Protein AF-A0A8J7N9R4-F1 (afdb_monomer)

Solvent-accessible surface area (backbone atoms only — not comparable to full-atom values): 15841 Å² total; per-residue (Å²): 140,77,90,82,73,84,78,81,78,75,82,73,75,78,77,57,82,88,67,65,47,76,63,54,52,49,50,52,50,49,51,51,50,51,49,52,50,52,50,48,61,71,42,50,83,49,46,64,46,52,51,48,11,50,49,50,32,59,47,44,40,68,56,42,53,53,44,11,60,74,57,78,63,41,48,65,60,28,24,52,52,51,34,50,50,52,48,47,62,50,46,50,41,49,53,50,52,51,52,52,49,51,54,50,49,53,52,48,51,54,36,53,74,69,74,67,51,69,58,75,78,77,60,76,78,51,57,71,39,93,89,54,9,68,67,48,49,55,55,49,62,46,25,48,78,26,60,68,57,35,50,71,74,43,40,74,72,49,44,67,63,43,52,58,52,47,50,51,52,50,51,46,53,51,41,50,51,48,50,51,53,15,44,53,50,16,30,65,42,53,68,55,37,68,59,54,52,51,53,51,28,53,53,30,28,74,75,56,39,92,55,14,45,55,51,53,52,48,53,48,50,50,49,34,49,53,46,52,50,50,51,50,53,18,49,51,51,13,51,53,52,22,51,51,28,52,76,69,66,44,82,63,23,70,54,52,16,50,34,45,25,39,39,38,66,58,47,46,57,57,55,69,52,46,51,60,50,52,50,49,41,53,76,74,45,63,72,78,71,64,75,111

Mean predicted aligned error: 13.62 Å

Secondary structure (DSSP, 8-state):
----PPP---------GGG--HHHHHHHHHHHHHHHHHHHHHHHHHHHHHHHHHHHHHHHHHHHHHHHHHTTT-HHHHHHHHHHHHHHHHHHHHHHHHHHHHHHHHHHHHHHHTT---PPPPPHHHHT-TTTHHHHHHHHHHHTT-HHHHHHHHHHHHHHHHHHHHHHHHHHHHHHHHHHHHHHHHHHHTTTHHHHHHHHHHHHHHHHGGGHHHHHHHHHHHHHHHHHHHHHHHHHHHHHHHHHHHHTT-TTHHHHHHHHHHHHHTTHHHHHHHHHHHHHHHHHS-TTTS--

pLDDT: mean 77.46, std 16.32, range [38.62, 96.38]

Sequence (292 aa):
MRDLGPQDGSGIGSGDPSRAGPIDVAIRLGVLAGFLLLVGVLLRPFLGLMIWAAILTVALSPVHDWMTRRMGGRAGLAAALLTGLALVVVFGPLAYVVANLVASLERLAATIGSGGVVLPPLPAAIGHLPVVGAPLTGIWSTGTSGLGDLLRTHGKDLLHPGEAVLKIVAALAGSVATFAVAVLAAGFLFVPGPRIVAVAQETATRIAGPRGTRFVALAGATVRGVARGIIGIAFLQAVLMGAVMVVAGIPHAGLLAVAVLVLSLAQVAALVVAVPVVVWVWVTHSTLFAAV

Radius of gyration: 30.8 Å; Cα contacts (8 Å, |Δi|>4): 175; chains: 1; bounding box: 66×54×114 Å

Foldseek 3Di:
DDDDDDDDPPPPPPPPPVCCDPVNVVVVVVVVVVVVVVVCVVCVVVPVLVVLLVLCLLQCLVVLVVQCVVVVNPSLVSLVVVLVVLCCLQVVLVVVVVVVVVVVVVVVVVCLVVVHDQDDQDPPVQLPDPPRNVVVNVLNVQCRVGVVVSCVVCVVVVVVVVVVVVVLVVVLVVLSVSSSSSSVSNSVCNVCVVVVLVVQQVVLCVVVNPCRNVVSVVVSVVSNVVLVVLLVVLLVQLVVQLVVCVVVVPPPSVSVSSNSSSSSNSVSVVCVVVVVVLVVCVVPDDPVVSVD

Structure (mmCIF, N/CA/C/O backbone):
data_AF-A0A8J7N9R4-F1
#
_entry.id   AF-A0A8J7N9R4-F1
#
loop_
_atom_site.group_PDB
_atom_site.id
_atom_site.type_symbol
_atom_site.label_atom_id
_atom_site.label_alt_id
_atom_site.label_comp_id
_atom_site.label_asym_id
_atom_site.label_entity_id
_atom_site.label_seq_id
_atom_site.pdbx_PDB_ins_code
_atom_site.Cartn_x
_atom_site.Cartn_y
_atom_site.Cartn_z
_atom_site.occupancy
_atom_site.B_iso_or_equiv
_atom_site.auth_seq_id
_atom_site.auth_comp_id
_atom_site.auth_asym_id
_atom_site.auth_atom_id
_atom_site.pdbx_PDB_model_num
ATOM 1 N N . MET A 1 1 ? -11.004 -22.336 85.927 1.00 51.41 1 MET A N 1
ATOM 2 C CA . MET A 1 1 ? -11.221 -22.677 84.499 1.00 51.41 1 MET A CA 1
ATOM 3 C C . MET A 1 1 ? -12.698 -22.445 84.212 1.00 51.41 1 MET A C 1
ATOM 5 O O . MET A 1 1 ? -13.489 -23.134 84.826 1.00 51.41 1 MET A O 1
ATOM 9 N N . ARG A 1 2 ? -13.169 -21.507 83.394 1.00 49.25 2 ARG A N 1
ATOM 10 C CA . ARG A 1 2 ? -12.571 -20.558 82.445 1.00 49.25 2 ARG A CA 1
ATOM 11 C C . ARG A 1 2 ? -13.482 -19.318 82.423 1.00 49.25 2 ARG A C 1
ATOM 13 O O . ARG A 1 2 ? -14.697 -19.485 82.403 1.00 49.25 2 ARG A O 1
ATOM 20 N N . ASP A 1 3 ? -12.881 -18.134 82.410 1.00 51.59 3 ASP A N 1
ATOM 21 C CA . ASP A 1 3 ? -13.531 -16.872 82.048 1.00 51.59 3 ASP A CA 1
ATOM 22 C C . ASP A 1 3 ? -14.013 -16.918 80.593 1.00 51.59 3 ASP A C 1
ATOM 24 O O . ASP A 1 3 ? -13.274 -17.345 79.704 1.00 51.59 3 ASP A O 1
ATOM 28 N N . LEU A 1 4 ? -15.234 -16.443 80.348 1.00 55.91 4 LEU A N 1
ATOM 29 C CA . LEU A 1 4 ? -15.741 -16.108 79.018 1.00 55.91 4 LEU A CA 1
ATOM 30 C C . LEU A 1 4 ? -16.002 -14.601 78.998 1.00 55.91 4 LEU A C 1
ATOM 32 O O . LEU A 1 4 ? -17.085 -14.139 79.349 1.00 55.91 4 LEU A O 1
ATOM 36 N N . GLY A 1 5 ? -14.970 -13.841 78.630 1.00 53.69 5 GLY A N 1
ATOM 37 C CA . GLY A 1 5 ? -15.100 -12.425 78.304 1.00 53.69 5 GLY A CA 1
ATOM 38 C C . GLY A 1 5 ? -15.915 -12.221 77.016 1.00 53.69 5 GLY A C 1
ATOM 39 O O . GLY A 1 5 ? -15.956 -13.118 76.167 1.00 53.69 5 GLY A O 1
ATOM 40 N N . PRO A 1 6 ? -16.581 -11.065 76.856 1.00 54.59 6 PRO A N 1
ATOM 41 C CA . PRO A 1 6 ? -17.313 -10.739 75.640 1.00 54.59 6 PRO A CA 1
ATOM 42 C C . PRO A 1 6 ? -16.340 -10.646 74.462 1.00 54.59 6 PRO A C 1
ATOM 44 O O . PRO A 1 6 ? -15.306 -9.990 74.544 1.00 54.59 6 PRO A O 1
ATOM 47 N N . GLN A 1 7 ? -16.668 -11.350 73.379 1.00 57.53 7 GLN A N 1
ATOM 48 C CA . GLN A 1 7 ? -15.875 -11.338 72.160 1.00 57.53 7 GLN A CA 1
ATOM 49 C C . GLN A 1 7 ? -15.867 -9.933 71.566 1.00 57.53 7 GLN A C 1
ATOM 51 O O . GLN A 1 7 ? -16.923 -9.388 71.237 1.00 57.53 7 GLN A O 1
ATOM 56 N N . ASP A 1 8 ? -14.665 -9.381 71.420 1.00 48.03 8 ASP A N 1
ATOM 57 C CA . ASP A 1 8 ? -14.399 -8.217 70.592 1.00 48.03 8 ASP A CA 1
ATOM 58 C C . ASP A 1 8 ? -14.962 -8.477 69.194 1.00 48.03 8 ASP A C 1
ATOM 60 O O . ASP A 1 8 ? -14.461 -9.302 68.425 1.00 48.03 8 ASP A O 1
ATOM 64 N N . GLY A 1 9 ? -16.047 -7.770 68.884 1.00 49.97 9 GLY A N 1
ATOM 65 C CA . GLY A 1 9 ? -16.584 -7.653 67.544 1.00 49.97 9 GLY A CA 1
ATOM 66 C C . GLY A 1 9 ? -15.521 -7.010 66.671 1.00 49.97 9 GLY A C 1
ATOM 67 O O . GLY A 1 9 ? -15.358 -5.792 66.661 1.00 49.97 9 GLY A O 1
ATOM 68 N N . SER A 1 10 ? -14.791 -7.860 65.960 1.00 47.12 10 SER A N 1
ATOM 69 C CA . SER A 1 10 ? -13.873 -7.519 64.892 1.00 47.12 10 SER A CA 1
ATOM 70 C C . SER A 1 10 ? -14.487 -6.437 64.004 1.00 47.12 10 SER A C 1
ATOM 72 O O . SER A 1 10 ? -15.363 -6.714 63.180 1.00 47.12 10 SER A O 1
ATOM 74 N N . GLY A 1 11 ? -14.003 -5.206 64.165 1.00 46.22 11 GLY A N 1
ATOM 75 C CA . GLY A 1 11 ? -14.145 -4.133 63.194 1.00 46.22 11 GLY A CA 1
ATOM 76 C C . GLY A 1 11 ? -13.360 -4.495 61.941 1.00 46.22 11 GLY A C 1
ATOM 77 O O . GLY A 1 11 ? -12.321 -3.908 61.651 1.00 46.22 11 GLY A O 1
ATOM 78 N N . ILE A 1 12 ? -13.835 -5.500 61.207 1.00 52.75 12 ILE A N 1
ATOM 79 C CA . ILE A 1 12 ? -13.430 -5.718 59.829 1.00 52.75 12 ILE A CA 1
ATOM 80 C C . ILE A 1 12 ? -14.099 -4.581 59.079 1.00 52.75 12 ILE A C 1
ATOM 82 O O . ILE A 1 12 ? -15.289 -4.639 58.776 1.00 52.75 12 ILE A O 1
ATOM 86 N N . GLY A 1 13 ? -13.338 -3.504 58.885 1.00 48.41 13 GLY A N 1
ATOM 87 C CA . GLY A 1 13 ? -13.723 -2.401 58.030 1.00 48.41 13 GLY A CA 1
ATOM 88 C C . GLY A 1 13 ? -14.165 -2.971 56.694 1.00 48.41 13 GLY A C 1
ATOM 89 O O . GLY A 1 13 ? -13.344 -3.383 55.874 1.00 48.41 13 GLY A O 1
ATOM 90 N N . SER A 1 14 ? -15.477 -3.003 56.490 1.00 49.56 14 SER A N 1
ATOM 91 C CA . SER A 1 14 ? -16.076 -3.026 55.175 1.00 49.56 14 SER A CA 1
ATOM 92 C C . SER A 1 14 ? -15.595 -1.753 54.490 1.00 49.56 14 SER A C 1
ATOM 94 O O . SER A 1 14 ? -16.153 -0.671 54.667 1.00 49.56 14 SER A O 1
ATOM 96 N N . GLY A 1 15 ? -14.474 -1.870 53.777 1.00 53.66 15 GLY A N 1
ATOM 97 C CA . GLY A 1 15 ? -14.004 -0.862 52.844 1.00 53.66 15 GLY A CA 1
ATOM 98 C C . GLY A 1 15 ? -15.068 -0.707 51.775 1.00 53.66 15 GLY A C 1
ATOM 99 O O . GLY A 1 15 ? -15.052 -1.409 50.770 1.00 53.66 15 GLY A O 1
ATOM 100 N N . ASP A 1 16 ? -16.038 0.155 52.054 1.00 53.97 16 ASP A N 1
ATOM 101 C CA . ASP A 1 16 ? -17.088 0.551 51.141 1.00 53.97 16 ASP A CA 1
ATOM 102 C C . ASP A 1 16 ? -16.424 1.084 49.856 1.00 53.97 16 ASP A C 1
ATOM 104 O O . ASP A 1 16 ? -15.758 2.127 49.903 1.00 53.97 16 ASP A O 1
ATOM 108 N N . PRO A 1 17 ? -16.557 0.400 48.702 1.00 57.22 17 PRO A N 1
ATOM 109 C CA . PRO A 1 17 ? -15.948 0.840 47.446 1.00 57.22 17 PRO A CA 1
ATOM 110 C C . PRO A 1 17 ? -16.481 2.208 46.981 1.00 57.22 17 PRO A C 1
ATOM 112 O O . PRO A 1 17 ? -15.899 2.813 46.079 1.00 57.22 17 PRO A O 1
ATOM 115 N N . SER A 1 18 ? -17.545 2.714 47.618 1.00 59.62 18 SER A N 1
ATOM 116 C CA . SER A 1 18 ? -18.160 4.025 47.385 1.00 59.62 18 SER A CA 1
ATOM 117 C C . SER A 1 18 ? -17.348 5.215 47.907 1.00 59.62 18 SER A C 1
ATOM 119 O O . SER A 1 18 ? -17.674 6.353 47.574 1.00 59.62 18 SER A O 1
ATOM 121 N N . ARG A 1 19 ? -16.308 4.996 48.726 1.00 58.81 19 ARG A N 1
ATOM 122 C CA . ARG A 1 19 ? -15.478 6.065 49.317 1.00 58.81 19 ARG A CA 1
ATOM 123 C C . ARG A 1 19 ? -14.038 6.057 48.810 1.00 58.81 19 ARG A C 1
ATOM 125 O O . ARG A 1 19 ? -13.113 6.295 49.579 1.00 58.81 19 ARG A O 1
ATOM 132 N N . ALA A 1 20 ? -13.830 5.797 47.520 1.00 60.72 20 ALA A N 1
ATOM 133 C CA . ALA A 1 20 ? -12.543 6.114 46.909 1.00 60.72 20 ALA A CA 1
ATOM 134 C C . ALA A 1 20 ? -12.319 7.627 47.044 1.00 60.72 20 ALA A C 1
ATOM 136 O O . ALA A 1 20 ? -13.086 8.425 46.496 1.00 60.72 20 ALA A O 1
ATOM 137 N N . GLY A 1 21 ? -11.304 8.026 47.811 1.00 79.00 21 GLY A N 1
ATOM 138 C CA . GLY A 1 21 ? -10.972 9.437 47.950 1.00 79.00 21 GLY A CA 1
ATOM 139 C C . GLY A 1 21 ? -10.619 10.027 46.578 1.00 79.00 21 GLY A C 1
ATOM 140 O O . GLY A 1 21 ? -10.185 9.293 45.685 1.00 79.00 21 GLY A O 1
ATOM 141 N N . PRO A 1 22 ? -10.733 11.352 46.375 1.00 83.31 22 PRO A N 1
ATOM 142 C CA . PRO A 1 22 ? -10.271 11.995 45.140 1.00 83.31 22 PRO A CA 1
ATOM 143 C C . PRO A 1 22 ? -8.808 11.641 44.806 1.00 83.31 22 PRO A C 1
ATOM 145 O O . PRO A 1 22 ? -8.441 11.575 43.635 1.00 83.31 22 PRO A O 1
ATOM 148 N N . ILE A 1 23 ? -8.004 11.321 45.827 1.00 87.31 23 ILE A N 1
ATOM 149 C CA . ILE A 1 23 ? -6.633 10.810 45.705 1.00 87.31 23 ILE A CA 1
ATOM 150 C C . ILE A 1 23 ? -6.596 9.406 45.075 1.00 87.31 23 ILE A C 1
ATOM 152 O O . ILE A 1 23 ? -5.816 9.189 44.154 1.00 87.31 23 ILE A O 1
ATOM 156 N N . ASP A 1 24 ? -7.457 8.469 45.485 1.00 88.69 24 ASP A N 1
ATOM 157 C CA . ASP A 1 24 ? -7.510 7.118 44.901 1.00 88.69 24 ASP A CA 1
ATOM 158 C C . ASP A 1 24 ? -7.942 7.150 43.432 1.00 88.69 24 ASP A C 1
ATOM 160 O O . ASP A 1 24 ? -7.409 6.413 42.600 1.00 88.69 24 ASP A O 1
ATOM 164 N N . VAL A 1 25 ? -8.891 8.029 43.091 1.00 90.69 25 VAL A N 1
ATOM 165 C CA . VAL A 1 25 ? -9.311 8.253 41.700 1.00 90.69 25 VAL A CA 1
ATOM 166 C C . VAL A 1 25 ? -8.163 8.852 40.888 1.00 90.69 25 VAL A C 1
ATOM 168 O O . VAL A 1 25 ? -7.883 8.365 39.793 1.00 90.69 25 VAL A O 1
ATOM 171 N N . ALA A 1 26 ? -7.455 9.849 41.426 1.00 90.12 26 ALA A N 1
ATOM 172 C CA . ALA A 1 26 ? -6.297 10.451 40.770 1.00 90.12 26 ALA A CA 1
ATOM 173 C C . ALA A 1 26 ? -5.161 9.438 40.552 1.00 90.12 26 ALA A C 1
ATOM 175 O O . ALA A 1 26 ? -4.598 9.388 39.459 1.00 90.12 26 ALA A O 1
ATOM 176 N N . ILE A 1 27 ? -4.869 8.582 41.539 1.00 92.56 27 ILE A N 1
ATOM 177 C CA . ILE A 1 27 ? -3.873 7.508 41.414 1.00 92.56 27 ILE A CA 1
ATOM 178 C C . ILE A 1 27 ? -4.304 6.507 40.338 1.00 92.56 27 ILE A C 1
ATOM 180 O O . ILE A 1 27 ? -3.510 6.189 39.456 1.00 92.56 27 ILE A O 1
ATOM 184 N N . ARG A 1 28 ? -5.560 6.038 40.347 1.00 93.19 28 ARG A N 1
ATOM 185 C CA . ARG A 1 28 ? -6.069 5.095 39.332 1.00 93.19 28 ARG A CA 1
ATOM 186 C C . ARG A 1 28 ? -6.018 5.681 37.924 1.00 93.19 28 ARG A C 1
ATOM 188 O O . ARG A 1 28 ? -5.589 4.991 37.003 1.00 93.19 28 ARG A O 1
ATOM 195 N N . LEU A 1 29 ? -6.420 6.940 37.755 1.00 93.81 29 LEU A N 1
ATOM 196 C CA . LEU A 1 29 ? -6.338 7.639 36.472 1.00 93.81 29 LEU A CA 1
ATOM 197 C C . LEU A 1 29 ? -4.886 7.846 36.036 1.00 93.81 29 LEU A C 1
ATOM 199 O O . LEU A 1 29 ? -4.583 7.647 34.865 1.00 93.81 29 LEU A O 1
ATOM 203 N N . GLY A 1 30 ? -3.987 8.183 36.963 1.00 94.44 30 GLY A N 1
ATOM 204 C CA . GLY A 1 30 ? -2.557 8.324 36.694 1.00 94.44 30 GLY A CA 1
ATOM 205 C C . GLY A 1 30 ? -1.915 7.009 36.255 1.00 94.44 30 GLY A C 1
ATOM 206 O O . GLY A 1 30 ? -1.211 6.979 35.248 1.00 94.44 30 GLY A O 1
ATOM 207 N N . VAL A 1 31 ? -2.213 5.905 36.946 1.00 95.56 31 VAL A N 1
ATOM 208 C CA . VAL A 1 31 ? -1.746 4.560 36.575 1.00 95.56 31 VAL A CA 1
ATOM 209 C C . VAL A 1 31 ? -2.327 4.135 35.228 1.00 95.56 31 VAL A C 1
ATOM 211 O O . VAL A 1 31 ? -1.585 3.645 34.382 1.00 95.56 31 VAL A O 1
ATOM 214 N N . LEU A 1 32 ? -3.623 4.360 34.989 1.00 95.06 32 LEU A N 1
ATOM 215 C CA . LEU A 1 32 ? -4.259 4.045 33.710 1.00 95.06 32 LEU A CA 1
ATOM 216 C C . LEU A 1 32 ? -3.647 4.861 32.564 1.00 95.06 32 LEU A C 1
ATOM 218 O O . LEU A 1 32 ? -3.314 4.298 31.525 1.00 95.06 32 LEU A O 1
ATOM 222 N N . ALA A 1 33 ? -3.457 6.166 32.755 1.00 94.50 33 ALA A N 1
ATOM 223 C CA . ALA A 1 33 ? -2.826 7.037 31.770 1.00 94.50 33 ALA A CA 1
ATOM 224 C C . ALA A 1 33 ? -1.370 6.624 31.511 1.00 94.50 33 ALA A C 1
ATOM 226 O O . ALA A 1 33 ? -0.972 6.492 30.356 1.00 94.50 33 ALA A O 1
ATOM 227 N N . GLY A 1 34 ? -0.594 6.350 32.563 1.00 96.38 34 GLY A N 1
ATOM 228 C CA . GLY A 1 34 ? 0.781 5.861 32.455 1.00 96.38 34 GLY A CA 1
ATOM 229 C C . GLY A 1 34 ? 0.868 4.524 31.718 1.00 96.38 34 GLY A C 1
ATOM 230 O O . GLY A 1 34 ? 1.697 4.370 30.824 1.00 96.38 34 GLY A O 1
ATOM 231 N N . PHE A 1 35 ? -0.034 3.587 32.020 1.00 96.19 35 PHE A N 1
ATOM 232 C CA . PHE A 1 35 ? -0.136 2.306 31.323 1.00 96.19 35 PHE A CA 1
ATOM 233 C C . PHE A 1 35 ? -0.479 2.489 29.840 1.00 96.19 35 PHE A C 1
ATOM 235 O O . PHE A 1 35 ? 0.195 1.920 28.984 1.00 96.19 35 PHE A O 1
ATOM 242 N N . LEU A 1 36 ? -1.472 3.324 29.516 1.00 94.75 36 LEU A N 1
ATOM 243 C CA . LEU A 1 36 ? -1.844 3.632 28.131 1.00 94.75 36 LEU A CA 1
ATOM 244 C C . LEU A 1 36 ? -0.702 4.306 27.360 1.00 94.75 36 LEU A C 1
ATOM 246 O O . LEU A 1 36 ? -0.486 3.982 26.192 1.00 94.75 36 LEU A O 1
ATOM 250 N N . LEU A 1 37 ? 0.061 5.195 28.003 1.00 94.56 37 LEU A N 1
ATOM 251 C CA . LEU A 1 37 ? 1.253 5.804 27.410 1.00 94.56 37 LEU A CA 1
ATOM 252 C C . LEU A 1 37 ? 2.346 4.763 27.153 1.00 94.56 37 LEU A C 1
ATOM 254 O O . LEU A 1 37 ? 2.924 4.758 26.068 1.00 94.56 37 LEU A O 1
ATOM 258 N N . LEU A 1 38 ? 2.595 3.851 28.098 1.00 95.62 38 LEU A N 1
ATOM 259 C CA . LEU A 1 38 ? 3.568 2.767 27.927 1.00 95.62 38 LEU A CA 1
ATOM 260 C C . LEU A 1 38 ? 3.181 1.843 26.767 1.00 95.62 38 LEU A C 1
ATOM 262 O O . LEU A 1 38 ? 4.012 1.550 25.908 1.00 95.62 38 LEU A O 1
ATOM 266 N N . VAL A 1 39 ? 1.910 1.436 26.709 1.00 94.44 39 VAL A N 1
ATOM 267 C CA . VAL A 1 39 ? 1.359 0.650 25.596 1.00 94.44 39 VAL A CA 1
ATOM 268 C C . VAL A 1 39 ? 1.499 1.420 24.282 1.00 94.44 39 VAL A C 1
ATOM 270 O O . VAL A 1 39 ? 1.914 0.842 23.281 1.00 94.44 39 VAL A O 1
ATOM 273 N N . GLY A 1 40 ? 1.228 2.727 24.278 1.00 91.00 40 GLY A N 1
ATOM 274 C CA . GLY A 1 40 ? 1.399 3.588 23.108 1.00 91.00 40 GLY A CA 1
ATOM 275 C C . GLY A 1 40 ? 2.846 3.658 22.613 1.00 91.00 40 GLY A C 1
ATOM 276 O O . GLY A 1 40 ? 3.086 3.548 21.412 1.00 91.00 40 GLY A O 1
ATOM 277 N N . VAL A 1 41 ? 3.820 3.782 23.518 1.00 93.69 41 VAL A N 1
ATOM 278 C CA . VAL A 1 41 ? 5.256 3.777 23.182 1.00 93.69 41 VAL A CA 1
ATOM 279 C C . VAL A 1 41 ? 5.692 2.412 22.650 1.00 93.69 41 VAL A C 1
ATOM 281 O O . VAL A 1 41 ? 6.410 2.355 21.653 1.00 93.69 41 VAL A O 1
ATOM 284 N N . LEU A 1 42 ? 5.217 1.324 23.259 1.00 93.75 42 LEU A N 1
ATOM 285 C CA . LEU A 1 42 ? 5.522 -0.041 22.832 1.00 93.75 42 LEU A CA 1
ATOM 286 C C . LEU A 1 42 ? 4.923 -0.366 21.455 1.00 93.75 42 LEU A C 1
ATOM 288 O O . LEU A 1 42 ? 5.565 -1.020 20.635 1.00 93.75 42 LEU A O 1
ATOM 292 N N . LEU A 1 43 ? 3.709 0.121 21.179 1.00 90.88 43 LEU A N 1
ATOM 293 C CA . LEU A 1 43 ? 3.030 -0.060 19.895 1.00 90.88 43 LEU A CA 1
ATOM 294 C C . LEU A 1 43 ? 3.497 0.918 18.815 1.00 90.88 43 LEU A C 1
ATOM 296 O O . LEU A 1 43 ? 3.266 0.653 17.637 1.00 90.88 43 LEU A O 1
ATOM 300 N N . ARG A 1 44 ? 4.167 2.020 19.177 1.00 91.19 44 ARG A N 1
ATOM 301 C CA . ARG A 1 44 ? 4.635 3.073 18.260 1.00 91.19 44 ARG A CA 1
ATOM 302 C C . ARG A 1 44 ? 5.277 2.555 16.962 1.00 91.19 44 ARG A C 1
ATOM 304 O O . ARG A 1 44 ? 4.852 3.027 15.907 1.00 91.19 44 ARG A O 1
ATOM 311 N N . PRO A 1 45 ? 6.233 1.602 16.973 1.00 87.56 45 PRO A N 1
ATOM 312 C CA . PRO A 1 45 ? 6.822 1.086 15.732 1.00 87.56 45 PRO A CA 1
ATOM 313 C C . PRO A 1 45 ? 5.825 0.305 14.857 1.00 87.56 45 PRO A C 1
ATOM 315 O O . PRO A 1 45 ? 5.988 0.251 13.641 1.00 87.56 45 PRO A O 1
ATOM 318 N N . PHE A 1 46 ? 4.768 -0.259 15.444 1.00 89.31 46 PHE A N 1
ATOM 319 C CA . PHE A 1 46 ? 3.739 -1.028 14.739 1.00 89.31 46 PHE A CA 1
ATOM 320 C C . PHE A 1 46 ? 2.560 -0.173 14.267 1.00 89.31 46 PHE A C 1
ATOM 322 O O . PHE A 1 46 ? 1.787 -0.628 13.426 1.00 89.31 46 PHE A O 1
ATOM 329 N N . LEU A 1 47 ? 2.409 1.061 14.767 1.00 88.06 47 LEU A N 1
ATOM 330 C CA . LEU A 1 47 ? 1.278 1.930 14.421 1.00 88.06 47 LEU A CA 1
ATOM 331 C C . LEU A 1 47 ? 1.167 2.158 12.915 1.00 88.06 47 LEU A C 1
ATOM 333 O O . LEU A 1 47 ? 0.070 2.063 12.375 1.00 88.06 47 LEU A O 1
ATOM 337 N N . GLY A 1 48 ? 2.288 2.400 12.230 1.00 88.19 48 GLY A N 1
ATOM 338 C CA . GLY A 1 48 ? 2.288 2.576 10.776 1.00 88.19 48 GLY A CA 1
ATOM 339 C C . GLY A 1 48 ? 1.699 1.360 10.057 1.00 88.19 48 GLY A C 1
ATOM 340 O O . GLY A 1 48 ? 0.794 1.497 9.239 1.00 88.19 48 GLY A O 1
ATOM 341 N N . LEU A 1 49 ? 2.147 0.160 10.428 1.00 91.00 49 LEU A N 1
ATOM 342 C CA . LEU A 1 49 ? 1.672 -1.103 9.863 1.00 91.00 49 LEU A CA 1
ATOM 343 C C . LEU A 1 49 ? 0.195 -1.360 10.185 1.00 91.00 49 LEU A C 1
ATOM 345 O O . LEU A 1 49 ? -0.564 -1.745 9.299 1.00 91.00 49 LEU A O 1
ATOM 349 N N . MET A 1 50 ? -0.229 -1.100 11.422 1.00 90.50 50 MET A N 1
ATOM 350 C CA . MET A 1 50 ? -1.622 -1.248 11.856 1.00 90.50 50 MET A CA 1
ATOM 351 C C . MET A 1 50 ? -2.558 -0.292 11.113 1.00 90.50 50 MET A C 1
ATOM 353 O O . MET A 1 50 ? -3.638 -0.699 10.687 1.00 90.50 50 MET A O 1
ATOM 357 N N . ILE A 1 51 ? -2.141 0.963 10.920 1.00 91.19 51 ILE A N 1
ATOM 358 C CA . ILE A 1 51 ? -2.894 1.958 10.149 1.00 91.19 51 ILE A CA 1
ATOM 359 C C . ILE A 1 51 ? -3.010 1.504 8.695 1.00 91.19 51 ILE A C 1
ATOM 361 O O . ILE A 1 51 ? -4.114 1.491 8.156 1.00 91.19 51 ILE A O 1
ATOM 365 N N . TRP A 1 52 ? -1.912 1.067 8.074 1.00 90.62 52 TRP A N 1
ATOM 366 C CA . TRP A 1 52 ? -1.936 0.539 6.709 1.00 90.62 52 TRP A CA 1
ATOM 367 C C . TRP A 1 52 ? -2.848 -0.682 6.569 1.00 90.62 52 TRP A C 1
ATOM 369 O O . TRP A 1 52 ? -3.660 -0.737 5.645 1.00 90.62 52 TRP A O 1
ATOM 379 N N . ALA A 1 53 ? -2.777 -1.625 7.507 1.00 94.31 53 ALA A N 1
ATOM 380 C CA . ALA A 1 53 ? -3.650 -2.792 7.536 1.00 94.31 53 ALA A CA 1
ATOM 381 C C . ALA A 1 53 ? -5.127 -2.393 7.690 1.00 94.31 53 ALA A C 1
ATOM 383 O O . ALA A 1 53 ? -5.987 -2.918 6.981 1.00 94.31 53 ALA A O 1
ATOM 384 N N . ALA A 1 54 ? -5.435 -1.428 8.562 1.00 93.62 54 ALA A N 1
ATOM 385 C CA . ALA A 1 54 ? -6.787 -0.904 8.742 1.00 93.62 54 ALA A CA 1
ATOM 386 C C . ALA A 1 54 ? -7.302 -0.196 7.479 1.00 93.62 54 ALA A C 1
ATOM 388 O O . ALA A 1 54 ? -8.427 -0.457 7.051 1.00 93.62 54 ALA A O 1
ATOM 389 N N . ILE A 1 55 ? -6.475 0.643 6.844 1.00 92.56 55 ILE A N 1
ATOM 390 C CA . ILE A 1 55 ? -6.790 1.314 5.575 1.00 92.56 55 ILE A CA 1
ATOM 391 C C . ILE A 1 55 ? -7.107 0.279 4.498 1.00 92.56 55 ILE A C 1
ATOM 393 O O . ILE A 1 55 ? -8.165 0.363 3.876 1.00 92.56 55 ILE A O 1
ATOM 397 N N . LEU A 1 56 ? -6.235 -0.716 4.309 1.00 92.88 56 LEU A N 1
ATOM 398 C CA . LEU A 1 56 ? -6.435 -1.790 3.336 1.00 92.88 56 LEU A CA 1
ATOM 399 C C . LEU A 1 56 ? -7.713 -2.574 3.627 1.00 92.88 56 LEU A C 1
ATOM 401 O O . LEU A 1 56 ? -8.510 -2.796 2.722 1.00 92.88 56 LEU A O 1
ATOM 405 N N . THR A 1 57 ? -7.958 -2.927 4.886 1.00 95.31 57 THR A N 1
ATOM 406 C CA . THR A 1 57 ? -9.163 -3.667 5.289 1.00 95.31 57 THR A CA 1
ATOM 407 C C . THR A 1 57 ? -10.430 -2.878 4.970 1.00 95.31 57 THR A C 1
ATOM 409 O O . THR A 1 57 ? -11.360 -3.416 4.377 1.00 95.31 57 THR A O 1
ATOM 412 N N . VAL A 1 58 ? -10.470 -1.583 5.293 1.00 94.38 58 VAL A N 1
ATOM 413 C CA . VAL A 1 58 ? -11.619 -0.709 5.001 1.00 94.38 58 VAL A CA 1
ATOM 414 C C . VAL A 1 58 ? -11.780 -0.461 3.498 1.00 94.38 58 VAL A C 1
ATOM 416 O O . VAL A 1 58 ? -12.906 -0.373 3.004 1.00 94.38 58 VAL A O 1
ATOM 419 N N . ALA A 1 59 ? -10.672 -0.340 2.765 1.00 93.12 59 ALA A N 1
ATOM 420 C CA . ALA A 1 59 ? -10.666 -0.131 1.322 1.00 93.12 59 ALA A CA 1
ATOM 421 C C . ALA A 1 59 ? -11.164 -1.365 0.557 1.00 93.12 59 ALA A C 1
ATOM 423 O O . ALA A 1 59 ? -11.962 -1.231 -0.372 1.00 93.12 59 ALA A O 1
ATOM 424 N N . LEU A 1 60 ? -10.723 -2.557 0.965 1.00 93.44 60 LEU A N 1
ATOM 425 C CA . LEU A 1 60 ? -11.029 -3.831 0.316 1.00 93.44 60 LEU A CA 1
ATOM 426 C C . LEU A 1 60 ? -12.263 -4.535 0.905 1.00 93.44 60 LEU A C 1
ATOM 428 O O . LEU A 1 60 ? -12.711 -5.524 0.325 1.00 93.44 60 LEU A O 1
ATOM 432 N N . SER A 1 61 ? -12.869 -4.025 1.984 1.00 93.00 61 SER A N 1
ATOM 433 C CA . SER A 1 61 ? -14.091 -4.598 2.567 1.00 93.00 61 SER A CA 1
ATOM 434 C C . SER A 1 61 ? -15.219 -4.864 1.556 1.00 93.00 61 SER A C 1
ATOM 436 O O . SER A 1 61 ? -15.768 -5.959 1.605 1.00 93.00 61 SER A O 1
ATOM 438 N N . PRO A 1 62 ? -15.552 -3.986 0.576 1.00 92.50 62 PRO A N 1
ATOM 439 C CA . PRO A 1 62 ? -16.602 -4.311 -0.393 1.00 92.50 62 PRO A CA 1
ATOM 440 C C . PRO A 1 62 ? -16.257 -5.523 -1.272 1.00 92.50 62 PRO A C 1
ATOM 442 O O . PRO A 1 62 ? -17.157 -6.265 -1.668 1.00 92.50 62 PRO A O 1
ATOM 445 N N . VAL A 1 63 ? -14.970 -5.734 -1.570 1.00 93.56 63 VAL A N 1
ATOM 446 C CA . VAL A 1 63 ? -14.486 -6.890 -2.339 1.00 93.56 63 VAL A CA 1
ATOM 447 C C . VAL A 1 63 ? -14.539 -8.147 -1.476 1.00 93.56 63 VAL A C 1
ATOM 449 O O . VAL A 1 63 ? -15.042 -9.175 -1.929 1.00 93.56 63 VAL A O 1
ATOM 452 N N . HIS A 1 64 ? -14.093 -8.056 -0.219 1.00 94.38 64 HIS A N 1
ATOM 453 C CA . HIS A 1 64 ? -14.185 -9.148 0.753 1.00 94.38 64 HIS A CA 1
ATOM 454 C C . HIS A 1 64 ? -15.636 -9.580 0.991 1.00 94.38 64 HIS A C 1
ATOM 456 O O . HIS A 1 64 ? -15.934 -10.771 0.915 1.00 94.38 64 HIS A O 1
ATOM 462 N N . ASP A 1 65 ? -16.556 -8.633 1.172 1.00 93.31 65 ASP A N 1
ATOM 463 C CA . ASP A 1 65 ? -17.982 -8.903 1.358 1.00 93.31 65 ASP A CA 1
ATOM 464 C C . ASP A 1 65 ? -18.598 -9.551 0.111 1.00 93.31 65 ASP A C 1
ATOM 466 O O . ASP A 1 65 ? -19.370 -10.508 0.207 1.00 93.31 65 ASP A O 1
ATOM 470 N N . TRP A 1 66 ? -18.255 -9.049 -1.081 1.00 94.50 66 TRP A N 1
ATOM 471 C CA . TRP A 1 66 ? -18.699 -9.633 -2.348 1.00 94.50 66 TRP A CA 1
ATOM 472 C C . TRP A 1 66 ? -18.222 -11.079 -2.500 1.00 94.50 66 TRP A C 1
ATOM 474 O O . TRP A 1 66 ? -19.018 -11.959 -2.838 1.00 94.50 66 TRP A O 1
ATOM 484 N N . MET A 1 67 ? -16.956 -11.344 -2.181 1.00 92.75 67 MET A N 1
ATOM 485 C CA . MET A 1 67 ? -16.367 -12.673 -2.294 1.00 92.75 67 MET A CA 1
ATOM 486 C C . MET A 1 67 ? -16.912 -13.629 -1.224 1.00 92.75 67 MET A C 1
ATOM 488 O O . MET A 1 67 ? -17.243 -14.774 -1.528 1.00 92.75 67 MET A O 1
ATOM 492 N N . THR A 1 68 ? -17.133 -13.134 -0.005 1.00 93.94 68 THR A N 1
ATOM 493 C CA . THR A 1 68 ? -17.779 -13.876 1.087 1.00 93.94 68 THR A CA 1
ATOM 494 C C . THR A 1 68 ? -19.195 -14.308 0.707 1.00 93.94 68 THR A C 1
ATOM 496 O O . THR A 1 68 ? -19.557 -15.467 0.918 1.00 93.94 68 THR A O 1
ATOM 499 N N . ARG A 1 69 ? -19.987 -13.420 0.084 1.00 93.69 69 ARG A N 1
ATOM 500 C CA . ARG A 1 69 ? -21.330 -13.761 -0.420 1.00 93.69 69 ARG A CA 1
ATOM 501 C C . ARG A 1 69 ? -21.280 -14.826 -1.516 1.00 93.69 69 ARG A C 1
ATOM 503 O O . ARG A 1 69 ? -22.092 -15.744 -1.498 1.00 93.69 69 ARG A O 1
ATOM 510 N N . ARG A 1 70 ? -20.318 -14.743 -2.442 1.00 92.50 70 ARG A N 1
ATOM 511 C CA . ARG A 1 70 ? -20.131 -15.748 -3.507 1.00 92.50 70 ARG A CA 1
ATOM 512 C C . ARG A 1 70 ? -19.679 -17.113 -2.981 1.00 92.50 70 ARG A C 1
ATOM 514 O O . ARG A 1 70 ? -19.998 -18.122 -3.594 1.00 92.50 70 ARG A O 1
ATOM 521 N N . MET A 1 71 ? -18.978 -17.152 -1.850 1.00 91.25 71 MET A N 1
ATOM 522 C CA . MET A 1 71 ? -18.448 -18.375 -1.231 1.00 91.25 71 MET A CA 1
ATOM 523 C C . MET A 1 71 ? -19.373 -18.976 -0.160 1.00 91.25 71 MET A C 1
ATOM 525 O O . MET A 1 71 ? -18.923 -19.758 0.679 1.00 91.25 71 MET A O 1
ATOM 529 N N . GLY A 1 72 ? -20.655 -18.599 -0.148 1.00 88.31 72 GLY A N 1
ATOM 530 C CA . GLY A 1 72 ? -21.640 -19.155 0.785 1.00 88.31 72 GLY A CA 1
ATOM 531 C C . GLY A 1 72 ? -21.430 -18.731 2.242 1.00 88.31 72 GLY A C 1
ATOM 532 O O . GLY A 1 72 ? -21.711 -19.505 3.149 1.00 88.31 72 GLY A O 1
ATOM 533 N N . GLY A 1 73 ? -20.892 -17.530 2.486 1.00 88.31 73 GLY A N 1
ATOM 534 C CA . GLY A 1 73 ? -20.724 -16.972 3.836 1.00 88.31 73 GLY A CA 1
ATOM 535 C C . GLY A 1 73 ? -19.407 -17.330 4.533 1.00 88.31 73 GLY A C 1
ATOM 536 O O . GLY A 1 73 ? -19.199 -16.968 5.690 1.00 88.31 73 GLY A O 1
ATOM 537 N N . ARG A 1 74 ? -18.479 -18.008 3.847 1.00 91.00 74 ARG A N 1
ATOM 538 C CA . ARG A 1 74 ? -17.188 -18.441 4.414 1.00 91.00 74 ARG A CA 1
ATOM 539 C C . ARG A 1 74 ? -16.173 -17.289 4.448 1.00 91.00 74 ARG A C 1
ATOM 541 O O . ARG A 1 74 ? -15.224 -17.258 3.667 1.00 91.00 74 ARG A O 1
ATOM 548 N N . ALA A 1 75 ? -16.364 -16.353 5.380 1.00 90.00 75 ALA A N 1
ATOM 549 C CA . ALA A 1 75 ? -15.583 -15.113 5.486 1.00 90.00 75 ALA A CA 1
ATOM 550 C C . ALA A 1 75 ? -14.063 -15.327 5.625 1.00 90.00 75 ALA A C 1
ATOM 552 O O . ALA A 1 75 ? -13.286 -14.547 5.076 1.00 90.00 75 ALA A O 1
ATOM 553 N N . GLY A 1 76 ? -13.633 -16.390 6.317 1.00 92.00 76 GLY A N 1
ATOM 554 C CA . GLY A 1 76 ? -12.212 -16.722 6.478 1.00 92.00 76 GLY A CA 1
ATOM 555 C C . GLY A 1 76 ? -11.543 -17.186 5.180 1.00 92.00 76 GLY A C 1
ATOM 556 O O . GLY A 1 76 ? -10.438 -16.751 4.873 1.00 92.00 76 GLY A O 1
ATOM 557 N N . LEU A 1 77 ? -12.233 -18.004 4.374 1.00 92.25 77 LEU A N 1
ATOM 558 C CA . LEU A 1 77 ? -11.728 -18.421 3.059 1.00 92.25 77 LEU A CA 1
ATOM 559 C C . LEU A 1 77 ? -11.679 -17.240 2.089 1.00 92.25 77 LEU A C 1
ATOM 561 O O . LEU A 1 77 ? -10.698 -17.084 1.368 1.00 92.25 77 LEU A O 1
ATOM 565 N N . ALA A 1 78 ? -12.701 -16.380 2.115 1.00 93.94 78 ALA A N 1
ATOM 566 C CA . ALA A 1 78 ? -12.702 -15.156 1.327 1.00 93.94 78 ALA A CA 1
ATOM 567 C C . ALA A 1 78 ? -11.536 -14.230 1.715 1.00 93.94 78 ALA A C 1
ATOM 569 O O . ALA A 1 78 ? -10.855 -13.708 0.840 1.00 93.94 78 ALA A O 1
ATOM 570 N N . ALA A 1 79 ? -11.252 -14.066 3.010 1.00 94.56 79 ALA A N 1
ATOM 571 C CA . ALA A 1 79 ? -10.104 -13.283 3.463 1.00 94.56 79 ALA A CA 1
ATOM 572 C C . ALA A 1 79 ? -8.776 -13.887 2.974 1.00 94.56 79 ALA A C 1
ATOM 574 O O . ALA A 1 79 ? -7.983 -13.186 2.353 1.00 94.56 79 ALA A O 1
ATOM 575 N N . ALA A 1 80 ? -8.571 -15.195 3.162 1.00 94.69 80 ALA A N 1
ATOM 576 C CA . ALA A 1 80 ? -7.348 -15.881 2.742 1.00 94.69 80 ALA A CA 1
ATOM 577 C C . ALA A 1 80 ? -7.109 -15.791 1.225 1.00 94.69 80 ALA A C 1
ATOM 579 O O . ALA A 1 80 ? -5.998 -15.494 0.789 1.00 94.69 80 ALA A O 1
ATOM 580 N N . LEU A 1 81 ? -8.154 -15.995 0.418 1.00 95.19 81 LEU A N 1
ATOM 581 C CA . LEU A 1 81 ? -8.063 -15.894 -1.038 1.00 95.19 81 LEU A CA 1
ATOM 582 C C . LEU A 1 81 ? -7.807 -14.459 -1.501 1.00 95.19 81 LEU A C 1
ATOM 584 O O . LEU A 1 81 ? -7.016 -14.255 -2.417 1.00 95.19 81 LEU A O 1
ATOM 588 N N . LEU A 1 82 ? -8.431 -13.464 -0.864 1.00 95.19 82 LEU A N 1
ATOM 589 C CA . LEU A 1 82 ? -8.234 -12.060 -1.221 1.00 95.19 82 LEU A CA 1
ATOM 590 C C . LEU A 1 82 ? -6.811 -11.606 -0.885 1.00 95.19 82 LEU A C 1
ATOM 592 O O . LEU A 1 82 ? -6.163 -10.961 -1.705 1.00 95.19 82 LEU A O 1
ATOM 596 N N . THR A 1 83 ? -6.307 -11.988 0.288 1.00 95.31 83 THR A N 1
ATOM 597 C CA . THR A 1 83 ? -4.924 -11.731 0.701 1.00 95.31 83 THR A CA 1
ATOM 598 C C . THR A 1 83 ? -3.931 -12.449 -0.204 1.00 95.31 83 THR A C 1
ATOM 600 O O . THR A 1 83 ? -2.977 -11.827 -0.660 1.00 95.31 83 THR A O 1
ATOM 603 N N . GLY A 1 84 ? -4.167 -13.725 -0.522 1.00 95.19 84 GLY A N 1
ATOM 604 C CA . GLY A 1 84 ? -3.329 -14.482 -1.451 1.00 95.19 84 GLY A CA 1
ATOM 605 C C . GLY A 1 84 ? -3.280 -13.837 -2.836 1.00 95.19 84 GLY A C 1
ATOM 606 O O . GLY A 1 84 ? -2.198 -13.621 -3.375 1.00 95.19 84 GLY A O 1
ATOM 607 N N . LEU A 1 85 ? -4.436 -13.444 -3.376 1.00 93.19 85 LEU A N 1
ATOM 608 C CA . LEU A 1 85 ? -4.521 -12.739 -4.654 1.00 93.19 85 LEU A CA 1
ATOM 609 C C . LEU A 1 85 ? -3.770 -11.403 -4.614 1.00 93.19 85 LEU A C 1
ATOM 611 O O . LEU A 1 85 ? -2.998 -11.118 -5.523 1.00 93.19 85 LEU A O 1
ATOM 615 N N . ALA A 1 86 ? -3.951 -10.607 -3.558 1.00 90.69 86 ALA A N 1
ATOM 616 C CA . ALA A 1 86 ? -3.246 -9.338 -3.396 1.00 90.69 86 ALA A CA 1
ATOM 617 C C . ALA A 1 86 ? -1.721 -9.534 -3.349 1.00 90.69 86 ALA A C 1
ATOM 619 O O . ALA A 1 86 ? -0.992 -8.807 -4.021 1.00 90.69 86 ALA A O 1
ATOM 620 N N . LEU A 1 87 ? -1.234 -10.544 -2.623 1.00 91.81 87 LEU A N 1
ATOM 621 C CA . LEU A 1 87 ? 0.193 -10.868 -2.570 1.00 91.81 87 LEU A CA 1
ATOM 622 C C . LEU A 1 87 ? 0.726 -11.331 -3.924 1.00 91.81 87 LEU A C 1
ATOM 624 O O . LEU A 1 87 ? 1.789 -10.878 -4.328 1.00 91.81 87 LEU A O 1
ATOM 628 N N . VAL A 1 88 ? -0.000 -12.181 -4.652 1.00 90.50 88 VAL A N 1
ATOM 629 C CA . VAL A 1 88 ? 0.413 -12.624 -5.994 1.00 90.50 88 VAL A CA 1
ATOM 630 C C . VAL A 1 88 ? 0.472 -11.447 -6.965 1.00 90.50 88 VAL A C 1
ATOM 632 O O . VAL A 1 88 ? 1.443 -11.322 -7.708 1.00 90.50 88 VAL A O 1
ATOM 635 N N . VAL A 1 89 ? -0.522 -10.557 -6.935 1.00 85.19 89 VAL A N 1
ATOM 636 C CA . VAL A 1 89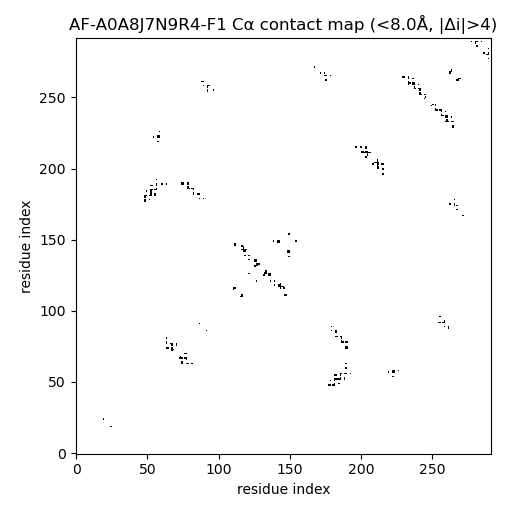 ? -0.543 -9.356 -7.782 1.00 85.19 89 VAL A CA 1
ATOM 637 C C . VAL A 1 89 ? 0.647 -8.448 -7.476 1.00 85.19 89 VAL A C 1
ATOM 639 O O . VAL A 1 89 ? 1.234 -7.907 -8.405 1.00 85.19 89 VAL A O 1
ATOM 642 N N . VAL A 1 90 ? 1.037 -8.313 -6.206 1.00 82.31 90 VAL A N 1
ATOM 643 C CA . VAL A 1 90 ? 2.160 -7.464 -5.781 1.00 82.31 90 VAL A CA 1
ATOM 644 C C . VAL A 1 90 ? 3.515 -8.112 -6.076 1.00 82.31 90 VAL A C 1
ATOM 646 O O . VAL A 1 90 ? 4.382 -7.514 -6.711 1.00 82.31 90 VAL A O 1
ATOM 649 N N . PHE A 1 91 ? 3.720 -9.343 -5.617 1.00 84.38 91 PHE A N 1
ATOM 650 C CA . PHE A 1 91 ? 5.021 -10.006 -5.669 1.00 84.38 91 PHE A CA 1
ATOM 651 C C . PHE A 1 91 ? 5.300 -10.708 -6.988 1.00 84.38 91 PHE A C 1
ATOM 653 O O . PHE A 1 91 ? 6.466 -10.852 -7.337 1.00 84.38 91 PHE A O 1
ATOM 660 N N . GLY A 1 92 ? 4.276 -11.123 -7.734 1.00 86.62 92 GLY A N 1
ATOM 661 C CA . GLY A 1 92 ? 4.451 -11.817 -9.010 1.00 86.62 92 GLY A CA 1
ATOM 662 C C . GLY A 1 92 ? 5.295 -11.015 -10.009 1.00 86.62 92 GLY A C 1
ATOM 663 O O . GLY A 1 92 ? 6.348 -11.498 -10.432 1.00 86.62 92 GLY A O 1
ATOM 664 N N . PRO A 1 93 ? 4.906 -9.772 -10.351 1.00 81.75 93 PRO A N 1
ATOM 665 C CA . PRO A 1 93 ? 5.676 -8.929 -11.264 1.00 81.75 93 PRO A CA 1
ATOM 666 C C . PRO A 1 93 ? 7.060 -8.581 -10.712 1.00 81.75 93 PRO A C 1
ATOM 668 O O . PRO A 1 93 ? 8.040 -8.583 -11.452 1.00 81.75 93 PRO A O 1
ATOM 671 N N . LEU A 1 94 ? 7.158 -8.316 -9.406 1.00 80.69 94 LEU A N 1
ATOM 672 C CA . LEU A 1 94 ? 8.423 -7.944 -8.777 1.00 80.69 94 LEU A CA 1
ATOM 673 C C . LEU A 1 94 ? 9.432 -9.097 -8.798 1.00 80.69 94 LEU A C 1
ATOM 675 O O . LEU A 1 94 ? 10.583 -8.895 -9.175 1.00 80.69 94 LEU A O 1
ATOM 679 N N . ALA A 1 95 ? 8.995 -10.308 -8.451 1.00 84.50 95 ALA A N 1
ATOM 680 C CA . ALA A 1 95 ? 9.822 -11.508 -8.495 1.00 84.50 95 ALA A CA 1
ATOM 681 C C . ALA A 1 95 ? 10.329 -11.778 -9.915 1.00 84.50 95 ALA A C 1
ATOM 683 O O . ALA A 1 95 ? 11.498 -12.108 -10.096 1.00 84.50 95 ALA A O 1
ATOM 684 N N . TYR A 1 96 ? 9.483 -11.568 -10.927 1.00 83.00 96 TYR A N 1
ATOM 685 C CA . TYR A 1 96 ? 9.896 -11.694 -12.321 1.00 83.00 96 TYR A CA 1
ATOM 686 C C . TYR A 1 96 ? 10.959 -10.661 -12.708 1.00 83.00 96 TYR A C 1
ATOM 688 O O . TYR A 1 96 ? 11.966 -11.024 -13.317 1.00 83.00 96 TYR A O 1
ATOM 696 N N . VAL A 1 97 ? 10.767 -9.385 -12.356 1.00 80.00 97 VAL A N 1
ATOM 697 C CA . VAL A 1 97 ? 11.748 -8.326 -12.646 1.00 80.00 97 VAL A CA 1
ATOM 698 C C . VAL A 1 97 ? 13.088 -8.638 -11.982 1.00 80.00 97 VAL A C 1
ATOM 700 O O . VAL A 1 97 ? 14.122 -8.567 -12.642 1.00 80.00 97 VAL A O 1
ATOM 703 N N . VAL A 1 98 ? 13.077 -9.054 -10.712 1.00 81.06 98 VAL A N 1
ATOM 704 C CA . VAL A 1 98 ? 14.292 -9.454 -9.986 1.00 81.06 98 VAL A CA 1
ATOM 705 C C . VAL A 1 98 ? 14.958 -10.660 -10.648 1.00 81.06 98 VAL A C 1
ATOM 707 O O . VAL A 1 98 ? 16.161 -10.626 -10.885 1.00 81.06 98 VAL A O 1
ATOM 710 N N . ALA A 1 99 ? 14.198 -11.694 -11.015 1.00 82.19 99 ALA A N 1
ATOM 711 C CA . ALA A 1 99 ? 14.740 -12.874 -11.688 1.00 82.19 99 ALA A CA 1
ATOM 712 C C . ALA A 1 99 ? 15.398 -12.522 -13.035 1.00 82.19 99 ALA A C 1
ATOM 714 O O . ALA A 1 99 ? 16.490 -13.001 -13.337 1.00 82.19 99 ALA A O 1
ATOM 715 N N . ASN A 1 100 ? 14.776 -11.640 -13.824 1.00 77.94 100 ASN A N 1
ATOM 716 C CA . ASN A 1 100 ? 15.340 -11.179 -15.096 1.00 77.94 100 ASN A CA 1
ATOM 717 C C . ASN A 1 100 ? 16.576 -10.301 -14.900 1.00 77.94 100 ASN A C 1
ATOM 719 O O . ASN A 1 100 ? 17.512 -10.376 -15.699 1.00 77.94 100 ASN A O 1
ATOM 723 N N . LEU A 1 101 ? 16.605 -9.494 -13.840 1.00 78.38 101 LEU A N 1
ATOM 724 C CA . LEU A 1 101 ? 17.774 -8.700 -13.492 1.00 78.38 101 LEU A CA 1
ATOM 725 C C . LEU A 1 101 ? 18.952 -9.602 -13.112 1.00 78.38 101 LEU A C 1
ATOM 727 O O . LEU A 1 101 ? 20.036 -9.434 -13.662 1.00 78.38 101 LEU A O 1
ATOM 731 N N . VAL A 1 102 ? 18.733 -10.596 -12.246 1.00 78.69 102 VAL A N 1
ATOM 732 C CA . VAL A 1 102 ? 19.763 -11.572 -11.851 1.00 78.69 102 VAL A CA 1
ATOM 733 C C . VAL A 1 102 ? 20.289 -12.326 -13.072 1.00 78.69 102 VAL A C 1
ATOM 735 O O . VAL A 1 102 ? 21.494 -12.330 -13.305 1.00 78.69 102 VAL A O 1
ATOM 738 N N . ALA A 1 103 ? 19.403 -12.854 -13.922 1.00 78.88 103 ALA A N 1
ATOM 739 C CA . ALA A 1 103 ? 19.805 -13.545 -15.148 1.00 78.88 103 ALA A CA 1
ATOM 740 C C . ALA A 1 103 ? 20.599 -12.639 -16.111 1.00 78.88 103 ALA A C 1
ATOM 742 O O . ALA A 1 103 ? 21.518 -13.097 -16.791 1.00 78.88 103 ALA A O 1
ATOM 743 N N . SER A 1 104 ? 20.262 -11.348 -16.182 1.00 74.12 104 SER A N 1
ATOM 744 C CA . SER A 1 104 ? 21.000 -10.374 -16.997 1.00 74.12 104 SER A CA 1
ATOM 745 C C . SER A 1 104 ? 22.389 -10.090 -16.424 1.00 74.12 104 SER A C 1
ATOM 747 O O . SER A 1 104 ? 23.356 -10.007 -17.180 1.00 74.12 104 SER A O 1
ATOM 749 N N . LEU A 1 105 ? 22.503 -9.987 -15.097 1.00 75.50 105 LEU A N 1
ATOM 750 C CA . LEU A 1 105 ? 23.778 -9.802 -14.403 1.00 75.50 105 LEU A CA 1
ATOM 751 C C . LEU A 1 105 ? 24.688 -11.024 -14.548 1.00 75.50 105 LEU A C 1
ATOM 753 O O . LEU A 1 105 ? 25.878 -10.854 -14.791 1.00 75.50 105 LEU A O 1
ATOM 757 N N . GLU A 1 106 ? 24.147 -12.240 -14.473 1.00 77.25 106 GLU A N 1
ATOM 758 C CA . GLU A 1 106 ? 24.905 -13.477 -14.705 1.00 77.25 106 GLU A CA 1
ATOM 759 C C . GLU A 1 106 ? 25.449 -13.550 -16.137 1.00 77.25 106 GLU A C 1
ATOM 761 O O . GLU A 1 106 ? 26.630 -13.838 -16.338 1.00 77.25 106 GLU A O 1
ATOM 766 N N . ARG A 1 107 ? 24.627 -13.213 -17.143 1.00 74.50 107 ARG A N 1
ATOM 767 C CA . ARG A 1 107 ? 25.079 -13.126 -18.545 1.00 74.50 107 ARG A CA 1
ATOM 768 C C . ARG A 1 107 ? 26.155 -12.066 -18.723 1.00 74.50 107 ARG A C 1
ATOM 770 O O . ARG A 1 107 ? 27.143 -12.312 -19.413 1.00 74.50 107 ARG A O 1
ATOM 777 N N . LEU A 1 108 ? 25.984 -10.901 -18.102 1.00 69.75 108 LEU A N 1
ATOM 778 C CA . LEU A 1 108 ? 26.971 -9.830 -18.154 1.00 69.75 108 LEU A CA 1
ATOM 779 C C . LEU A 1 108 ? 28.290 -10.271 -17.506 1.00 69.75 108 LEU A C 1
ATOM 781 O O . LEU A 1 108 ? 29.340 -10.115 -18.120 1.00 69.75 108 LEU A O 1
ATOM 785 N N . ALA A 1 109 ? 28.245 -10.889 -16.324 1.00 69.56 109 ALA A N 1
ATOM 786 C CA . ALA A 1 109 ? 29.420 -11.409 -15.628 1.00 69.56 109 ALA A CA 1
ATOM 787 C C . ALA A 1 109 ? 30.153 -12.481 -16.452 1.00 69.56 109 ALA A C 1
ATOM 789 O O . ALA A 1 109 ? 31.377 -12.431 -16.568 1.00 69.56 109 ALA A O 1
ATOM 790 N N . ALA A 1 110 ? 29.415 -13.394 -17.090 1.00 71.81 110 ALA A N 1
ATOM 791 C CA . ALA A 1 110 ? 29.984 -14.391 -17.996 1.00 71.81 110 ALA A CA 1
ATOM 792 C C . ALA A 1 110 ? 30.632 -13.746 -19.236 1.00 71.81 110 ALA A C 1
ATOM 794 O O . ALA A 1 110 ? 31.735 -14.125 -19.628 1.00 71.81 110 ALA A O 1
ATOM 795 N N . THR A 1 111 ? 29.993 -12.724 -19.815 1.00 65.75 111 THR A N 1
ATOM 796 C CA . THR A 1 111 ? 30.508 -12.019 -21.002 1.00 65.75 111 THR A CA 1
ATOM 797 C C . THR A 1 111 ? 31.770 -11.213 -20.670 1.00 65.75 111 THR A C 1
ATOM 799 O O . THR A 1 111 ? 32.739 -11.243 -21.432 1.00 65.75 111 THR A O 1
ATOM 802 N N . ILE A 1 112 ? 31.808 -10.561 -19.500 1.00 64.50 112 ILE A N 1
ATOM 803 C CA . ILE A 1 112 ? 33.000 -9.872 -18.976 1.00 64.50 112 ILE A CA 1
ATOM 804 C C . ILE A 1 112 ? 34.129 -10.879 -18.724 1.00 64.50 112 ILE A C 1
ATOM 806 O O . ILE A 1 112 ? 35.259 -10.637 -19.142 1.00 64.50 112 ILE A O 1
ATOM 810 N N . GLY A 1 113 ? 33.828 -12.023 -18.099 1.00 60.88 113 GLY A N 1
ATOM 811 C CA . GLY A 1 113 ? 34.801 -13.092 -17.849 1.00 60.88 113 GLY A CA 1
ATOM 812 C C . GLY A 1 113 ? 35.395 -13.701 -19.125 1.00 60.88 113 GLY A C 1
ATOM 813 O O . GLY A 1 113 ? 36.533 -14.156 -19.108 1.00 60.88 113 GLY A O 1
ATOM 814 N N . SER A 1 114 ? 34.658 -13.653 -20.239 1.00 63.91 114 SER A N 1
ATOM 815 C CA . SER A 1 114 ? 35.117 -14.100 -21.563 1.00 63.91 114 SER A CA 1
ATOM 816 C C . SER A 1 114 ? 35.856 -13.032 -22.392 1.00 63.91 114 SER A C 1
ATOM 818 O O . SER A 1 114 ? 36.250 -13.311 -23.521 1.00 63.91 114 SER A O 1
ATOM 820 N N . GLY A 1 115 ? 36.053 -11.816 -21.859 1.00 55.22 115 GLY A N 1
ATOM 821 C CA . GLY A 1 115 ? 36.779 -10.727 -22.534 1.00 55.22 115 GLY A CA 1
ATOM 822 C C . GLY A 1 115 ? 36.002 -10.001 -23.644 1.00 55.22 115 GLY A C 1
ATOM 823 O O . GLY A 1 115 ? 36.603 -9.276 -24.430 1.00 55.22 115 GLY A O 1
ATOM 824 N N . GLY A 1 116 ? 34.679 -10.184 -23.728 1.00 51.06 116 GLY A N 1
ATOM 825 C CA . GLY A 1 116 ? 33.876 -9.824 -24.905 1.00 51.06 116 GLY A CA 1
ATOM 826 C C . GLY A 1 116 ? 32.885 -8.667 -24.740 1.00 51.06 116 GLY A C 1
ATOM 827 O O . GLY A 1 116 ? 31.881 -8.654 -25.446 1.00 51.06 116 GLY A O 1
ATOM 828 N N . VAL A 1 117 ? 33.087 -7.719 -23.817 1.00 48.09 117 VAL A N 1
ATOM 829 C CA . VAL A 1 117 ? 32.133 -6.603 -23.643 1.00 48.09 117 VAL A CA 1
ATOM 830 C C . VAL A 1 117 ? 32.674 -5.309 -24.240 1.00 48.09 117 VAL A C 1
ATOM 832 O O . VAL A 1 117 ? 33.394 -4.562 -23.584 1.00 48.09 117 VAL A O 1
ATOM 835 N N . VAL A 1 118 ? 32.255 -5.023 -25.473 1.00 51.34 118 VAL A N 1
ATOM 836 C CA . VAL A 1 118 ? 32.273 -3.670 -26.040 1.00 51.34 118 VAL A CA 1
ATOM 837 C C . VAL A 1 118 ? 30.993 -2.979 -25.570 1.00 51.34 118 VAL A C 1
ATOM 839 O O . VAL A 1 118 ? 29.895 -3.432 -25.897 1.00 51.34 118 VAL A O 1
ATOM 842 N N . LEU A 1 119 ? 31.103 -1.912 -24.770 1.00 52.78 119 LEU A N 1
ATOM 843 C CA . LEU A 1 119 ? 29.933 -1.092 -24.437 1.00 52.78 119 LEU A CA 1
ATOM 844 C C . LEU A 1 119 ? 29.345 -0.519 -25.739 1.00 52.78 119 LEU A C 1
ATOM 846 O O . LEU A 1 119 ? 30.107 0.005 -26.555 1.00 52.78 119 LEU A O 1
ATOM 850 N N . PRO A 1 120 ? 28.017 -0.577 -25.952 1.00 51.44 120 PRO A N 1
ATOM 851 C CA . PRO A 1 120 ? 27.404 0.091 -27.093 1.00 51.44 120 PRO A CA 1
ATOM 852 C C . PRO A 1 120 ? 27.769 1.587 -27.080 1.00 51.44 120 PRO A C 1
ATOM 854 O O . PRO A 1 120 ? 27.886 2.179 -25.999 1.00 51.44 120 PRO A O 1
ATOM 857 N N . PRO A 1 121 ? 27.986 2.212 -28.252 1.00 51.84 121 PRO A N 1
ATOM 858 C CA . PRO A 1 121 ? 28.367 3.616 -28.317 1.00 51.84 121 PRO A CA 1
ATOM 859 C C . PRO A 1 121 ? 27.298 4.469 -27.633 1.00 51.84 121 PRO A C 1
ATOM 861 O O . PRO A 1 121 ? 26.100 4.257 -27.834 1.00 51.84 121 PRO A O 1
ATOM 864 N N . LEU A 1 122 ? 27.738 5.412 -26.794 1.00 47.22 122 LEU A N 1
ATOM 865 C CA . LEU A 1 122 ? 26.831 6.285 -26.058 1.00 47.22 122 LEU A CA 1
ATOM 866 C C . LEU A 1 122 ? 25.939 7.022 -27.072 1.00 47.22 122 LEU A C 1
ATOM 868 O O . LEU A 1 122 ? 26.476 7.622 -28.008 1.00 47.22 122 LEU A O 1
ATOM 872 N N . PRO A 1 123 ? 24.601 7.000 -26.922 1.00 51.56 123 PRO A N 1
ATOM 873 C CA . PRO A 1 123 ? 23.724 7.778 -27.783 1.00 51.56 123 PRO A CA 1
ATOM 874 C C . PRO A 1 123 ? 24.200 9.233 -27.806 1.00 51.56 123 PRO A C 1
ATOM 876 O O . PRO A 1 123 ? 24.368 9.838 -26.745 1.00 51.56 123 PRO A O 1
ATOM 879 N N . ALA A 1 124 ? 24.383 9.817 -28.998 1.00 53.28 124 ALA A N 1
ATOM 880 C CA . ALA A 1 124 ? 24.829 11.210 -29.166 1.00 53.28 124 ALA A CA 1
ATOM 881 C C . ALA A 1 124 ? 23.939 12.220 -28.407 1.00 53.28 124 ALA A C 1
ATOM 883 O O . ALA A 1 124 ? 24.351 13.345 -28.121 1.00 53.28 124 ALA A O 1
ATOM 884 N N . ALA A 1 125 ? 22.733 11.774 -28.030 1.00 52.78 125 ALA A N 1
ATOM 885 C CA . ALA A 1 125 ? 21.791 12.462 -27.169 1.00 52.78 125 ALA A CA 1
ATOM 886 C C . ALA A 1 125 ? 22.325 12.813 -25.762 1.00 52.78 125 ALA A C 1
ATOM 888 O O . ALA A 1 125 ? 21.926 13.799 -25.156 1.00 52.78 125 ALA A O 1
ATOM 889 N N . ILE A 1 126 ? 23.230 12.001 -25.218 1.00 54.25 126 ILE A N 1
ATOM 890 C CA . ILE A 1 126 ? 23.697 12.133 -23.830 1.00 54.25 126 ILE A CA 1
ATOM 891 C C . ILE A 1 126 ? 24.920 13.058 -23.746 1.00 54.25 126 ILE A C 1
ATOM 893 O O . ILE A 1 126 ? 25.124 13.733 -22.739 1.00 54.25 126 ILE A O 1
ATOM 897 N N . GLY A 1 127 ? 25.702 13.158 -24.827 1.00 53.03 127 GLY A N 1
ATOM 898 C CA . GLY A 1 127 ? 26.896 14.008 -24.887 1.00 53.03 127 GLY A CA 1
ATOM 899 C C . GLY A 1 127 ? 26.607 15.513 -24.840 1.00 53.03 127 GLY A C 1
ATOM 900 O O . GLY A 1 127 ? 27.473 16.280 -24.435 1.00 53.03 127 GLY A O 1
ATOM 901 N N . HIS A 1 128 ? 25.392 15.940 -25.194 1.00 50.34 128 HIS A N 1
ATOM 902 C CA . HIS A 1 128 ? 25.001 17.353 -25.216 1.00 50.34 128 HIS A CA 1
ATOM 903 C C . HIS A 1 128 ? 24.300 17.839 -23.937 1.00 50.34 128 HIS A C 1
ATOM 905 O O . HIS A 1 128 ? 23.862 18.987 -23.875 1.00 50.34 128 HIS A O 1
ATOM 911 N N . LEU A 1 129 ? 24.181 16.991 -22.909 1.00 56.31 129 LEU A N 1
ATOM 912 C CA . LEU A 1 129 ? 23.638 17.394 -21.611 1.00 56.31 129 LEU A CA 1
ATOM 913 C C . LEU A 1 129 ? 24.634 18.325 -20.889 1.00 56.31 129 LEU A C 1
ATOM 915 O O . LEU A 1 129 ? 25.729 17.875 -20.545 1.00 56.31 129 LEU A O 1
ATOM 919 N N . PRO A 1 130 ? 24.264 19.585 -20.586 1.00 47.50 130 PRO A N 1
ATOM 920 C CA . PRO A 1 130 ? 25.206 20.616 -20.134 1.00 47.50 130 PRO A CA 1
ATOM 921 C C . PRO A 1 130 ? 25.822 20.362 -18.749 1.00 47.50 130 PRO A C 1
ATOM 923 O O . PRO A 1 130 ? 26.865 20.925 -18.441 1.00 47.50 130 PRO A O 1
ATOM 926 N N . VAL A 1 131 ? 25.209 19.510 -17.918 1.00 55.12 131 VAL A N 1
ATOM 927 C CA . VAL A 1 131 ? 25.678 19.223 -16.546 1.00 55.12 131 VAL A CA 1
ATOM 928 C C . VAL A 1 131 ? 26.288 17.823 -16.407 1.00 55.12 131 VAL A C 1
ATOM 930 O O . VAL A 1 131 ? 27.163 17.614 -15.574 1.00 55.12 131 VAL A O 1
ATOM 933 N N . VAL A 1 132 ? 25.858 16.854 -17.224 1.00 51.44 132 VAL A N 1
ATOM 934 C CA . VAL A 1 132 ? 26.213 15.432 -17.037 1.00 51.44 132 VAL A CA 1
ATOM 935 C C . VAL A 1 132 ? 26.916 14.825 -18.262 1.00 51.44 132 VAL A C 1
ATOM 937 O O . VAL A 1 132 ? 27.562 13.791 -18.139 1.00 51.44 132 VAL A O 1
ATOM 940 N N . GLY A 1 133 ? 26.856 15.466 -19.436 1.00 51.84 133 GLY A N 1
ATOM 941 C CA . GLY A 1 133 ? 27.337 14.902 -20.703 1.00 51.84 133 GLY A CA 1
ATOM 942 C C . GLY A 1 133 ? 28.858 14.759 -20.800 1.00 51.84 133 GLY A C 1
ATOM 943 O O . GLY A 1 133 ? 29.350 13.688 -21.148 1.00 51.84 133 GLY A O 1
ATOM 944 N N . ALA A 1 134 ? 29.621 15.796 -20.445 1.00 58.09 134 ALA A N 1
ATOM 945 C CA . ALA A 1 134 ? 31.089 15.758 -20.467 1.00 58.09 134 ALA A CA 1
ATOM 946 C C . ALA A 1 134 ? 31.707 14.731 -19.483 1.00 58.09 134 ALA A C 1
ATOM 948 O O . ALA A 1 134 ? 32.555 13.946 -19.910 1.00 58.09 134 ALA A O 1
ATOM 949 N N . PRO A 1 135 ? 31.281 14.641 -18.203 1.00 59.34 135 PRO A N 1
ATOM 950 C CA . PRO A 1 135 ? 31.796 13.605 -17.304 1.00 59.34 135 PRO A CA 1
ATOM 951 C C . PRO A 1 135 ? 31.323 12.191 -17.686 1.00 59.34 135 PRO A C 1
ATOM 953 O O . PRO A 1 135 ? 32.111 11.249 -17.610 1.00 59.34 135 PRO A O 1
ATOM 956 N N . LEU A 1 136 ? 30.080 12.018 -18.163 1.00 56.31 136 LEU A N 1
ATOM 957 C CA . LEU A 1 136 ? 29.578 10.706 -18.601 1.00 56.31 136 LEU A CA 1
ATOM 958 C C . LEU A 1 136 ? 30.287 10.185 -19.851 1.00 56.31 136 LEU A C 1
ATOM 960 O O . LEU A 1 136 ? 30.583 8.998 -19.917 1.00 56.31 136 LEU A O 1
ATOM 964 N N . THR A 1 137 ? 30.566 11.041 -20.835 1.00 59.38 137 THR A N 1
ATOM 965 C CA . THR A 1 137 ? 31.272 10.645 -22.068 1.00 59.38 137 THR A CA 1
ATOM 966 C C . THR A 1 137 ? 32.709 10.205 -21.785 1.00 59.38 137 THR A C 1
ATOM 968 O O . THR A 1 137 ? 33.140 9.186 -22.326 1.00 59.38 137 THR A O 1
ATOM 971 N N . GLY A 1 138 ? 33.419 10.890 -20.879 1.00 60.38 138 GLY A N 1
ATOM 972 C CA . GLY A 1 138 ? 34.752 10.481 -20.418 1.00 60.38 138 GLY A CA 1
ATOM 973 C C . GLY A 1 138 ? 34.746 9.111 -19.728 1.00 60.38 138 GLY A C 1
ATOM 974 O O . GLY A 1 138 ? 35.505 8.216 -20.109 1.00 60.38 138 GLY A O 1
ATOM 975 N N . ILE A 1 139 ? 33.817 8.896 -18.790 1.00 58.03 139 ILE A N 1
ATOM 976 C CA . ILE A 1 139 ? 33.658 7.606 -18.097 1.00 58.03 139 ILE A CA 1
ATOM 977 C C . ILE A 1 139 ? 33.254 6.500 -19.090 1.00 58.03 139 ILE A C 1
ATOM 979 O O . ILE A 1 139 ? 33.829 5.414 -19.071 1.00 58.03 139 ILE A O 1
ATOM 983 N N . TRP A 1 140 ? 32.333 6.776 -20.018 1.00 59.91 140 TRP A N 1
ATOM 984 C CA . TRP A 1 140 ? 31.861 5.804 -21.013 1.00 59.91 140 TRP A CA 1
ATOM 985 C C . TRP A 1 140 ? 32.954 5.380 -21.999 1.00 59.91 140 TRP A C 1
ATOM 987 O O . TRP A 1 140 ? 33.062 4.198 -22.321 1.00 59.91 140 TRP A O 1
ATOM 997 N N . SER A 1 141 ? 33.807 6.321 -22.420 1.00 59.50 141 SER A N 1
ATOM 998 C CA . SER A 1 141 ? 34.959 6.043 -23.293 1.00 59.50 141 SER A CA 1
ATOM 999 C C . SER A 1 141 ? 36.029 5.168 -22.624 1.00 59.50 141 SER A C 1
ATOM 1001 O O . SER A 1 141 ? 36.717 4.398 -23.290 1.00 59.50 141 SER A O 1
ATOM 1003 N N . THR A 1 142 ? 36.121 5.213 -21.292 1.00 55.94 142 THR A N 1
ATOM 1004 C CA . THR A 1 142 ? 36.982 4.306 -20.514 1.00 55.94 142 THR A CA 1
ATOM 1005 C C . THR A 1 142 ? 36.362 2.907 -20.425 1.00 55.94 142 THR A C 1
ATOM 1007 O O . THR A 1 142 ? 37.064 1.902 -20.358 1.00 55.94 142 THR A O 1
ATOM 1010 N N . GLY A 1 143 ? 35.030 2.826 -20.474 1.00 51.78 143 GLY A N 1
ATOM 1011 C CA . GLY A 1 143 ? 34.275 1.577 -20.379 1.00 51.78 143 GLY A CA 1
ATOM 1012 C C . GLY A 1 143 ? 34.355 0.757 -21.654 1.00 51.78 143 GLY A C 1
ATOM 1013 O O . GLY A 1 143 ? 34.451 -0.466 -21.585 1.00 51.78 143 GLY A O 1
ATOM 1014 N N . THR A 1 144 ? 34.405 1.422 -22.810 1.00 52.62 144 THR A N 1
ATOM 1015 C CA . THR A 1 144 ? 34.624 0.779 -24.114 1.00 52.62 144 THR A CA 1
ATOM 1016 C C . THR A 1 144 ? 35.960 0.037 -24.220 1.00 52.62 144 THR A C 1
ATOM 1018 O O . THR A 1 144 ? 36.064 -0.878 -25.031 1.00 52.62 144 THR A O 1
ATOM 1021 N N . SER A 1 145 ? 36.944 0.368 -23.377 1.00 53.28 145 SER A N 1
ATOM 1022 C CA . SER A 1 145 ? 38.249 -0.308 -23.282 1.00 53.28 145 SER A CA 1
ATOM 1023 C C . SER A 1 145 ? 38.224 -1.559 -22.392 1.00 53.28 145 SER A C 1
ATOM 1025 O O . SER A 1 145 ? 39.154 -2.359 -22.428 1.00 53.28 145 SER A O 1
ATOM 1027 N N . GLY A 1 146 ? 37.170 -1.728 -21.586 1.00 57.44 146 GLY A N 1
ATOM 1028 C CA . GLY A 1 146 ? 37.005 -2.845 -20.662 1.00 57.44 146 GLY A CA 1
ATOM 1029 C C . GLY A 1 146 ? 36.320 -2.431 -19.357 1.00 57.44 146 GLY A C 1
ATOM 1030 O O . GLY A 1 146 ? 36.826 -1.617 -18.585 1.00 57.44 146 GLY A O 1
ATOM 1031 N N . LEU A 1 147 ? 35.189 -3.071 -19.054 1.00 53.62 147 LEU A N 1
ATOM 1032 C CA . LEU A 1 147 ? 34.410 -2.862 -17.822 1.00 53.62 147 LEU A CA 1
ATOM 1033 C C . LEU A 1 147 ? 35.232 -3.095 -16.537 1.00 53.62 147 LEU A C 1
ATOM 1035 O O . LEU A 1 147 ? 34.992 -2.442 -15.522 1.00 53.62 147 LEU A O 1
ATOM 1039 N N . GLY A 1 148 ? 36.223 -3.994 -16.591 1.00 56.03 148 GLY A N 1
ATOM 1040 C CA . GLY A 1 148 ? 37.136 -4.282 -15.481 1.00 56.03 148 GLY A CA 1
ATOM 1041 C C . GLY A 1 148 ? 38.075 -3.123 -15.134 1.00 56.03 148 GLY A C 1
ATOM 1042 O O . GLY A 1 148 ? 38.295 -2.861 -13.951 1.00 56.03 148 GLY A O 1
ATOM 1043 N N . ASP A 1 149 ? 38.571 -2.390 -16.134 1.00 58.41 149 ASP A N 1
ATOM 1044 C CA . ASP A 1 149 ? 39.430 -1.221 -15.911 1.00 58.41 149 ASP A CA 1
ATOM 1045 C C . ASP A 1 149 ? 38.625 -0.015 -15.431 1.00 58.41 149 ASP A C 1
ATOM 1047 O O . ASP A 1 149 ? 39.091 0.730 -14.571 1.00 58.41 149 ASP A O 1
ATOM 1051 N N . LEU A 1 150 ? 37.376 0.137 -15.872 1.00 60.38 150 LEU A N 1
ATOM 1052 C CA . LEU A 1 150 ? 36.482 1.175 -15.355 1.00 60.38 150 LEU A CA 1
ATOM 1053 C C . LEU A 1 150 ? 36.142 0.944 -13.871 1.00 60.38 150 LEU A C 1
ATOM 1055 O O . LEU A 1 150 ? 36.257 1.868 -13.067 1.00 60.38 150 LEU A O 1
ATOM 1059 N N . LEU A 1 151 ? 35.813 -0.293 -13.480 1.00 60.75 151 LEU A N 1
ATOM 1060 C CA . LEU A 1 151 ? 35.573 -0.665 -12.076 1.00 60.75 151 LEU A CA 1
ATOM 1061 C C . LEU A 1 151 ? 36.830 -0.547 -11.201 1.00 60.75 151 LEU A C 1
ATOM 1063 O O . LEU A 1 151 ? 36.719 -0.176 -10.036 1.00 60.75 151 LEU A O 1
ATOM 1067 N N . ARG A 1 152 ? 38.027 -0.818 -11.735 1.00 62.09 152 ARG A N 1
ATOM 1068 C CA . ARG A 1 152 ? 39.290 -0.633 -10.998 1.00 62.09 152 ARG A CA 1
ATOM 1069 C C . ARG A 1 152 ? 39.700 0.832 -10.864 1.00 62.09 152 ARG A C 1
ATOM 1071 O O . ARG A 1 152 ? 40.176 1.222 -9.803 1.00 62.09 152 ARG A O 1
ATOM 1078 N N . THR A 1 153 ? 39.506 1.627 -11.912 1.00 63.44 153 THR A N 1
ATOM 1079 C CA . THR A 1 153 ? 40.018 3.005 -11.994 1.00 63.44 153 THR A CA 1
ATOM 1080 C C . THR A 1 153 ? 39.041 4.014 -11.398 1.00 63.44 153 THR A C 1
ATOM 1082 O O . THR A 1 153 ? 39.459 4.930 -10.703 1.00 63.44 153 THR A O 1
ATOM 1085 N N . HIS A 1 154 ? 37.737 3.815 -11.603 1.00 60.56 154 HIS A N 1
ATOM 1086 C CA . HIS A 1 154 ? 36.675 4.722 -11.148 1.00 60.56 154 HIS A CA 1
ATOM 1087 C C . HIS A 1 154 ? 35.730 4.075 -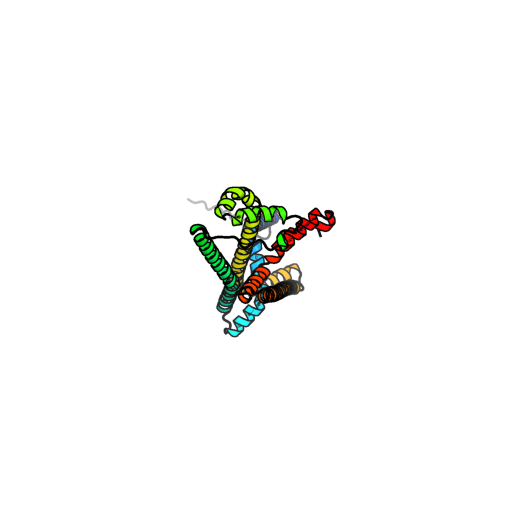10.126 1.00 60.56 154 HIS A C 1
ATOM 1089 O O . HIS A 1 154 ? 34.771 4.707 -9.688 1.00 60.56 154 HIS A O 1
ATOM 1095 N N . GLY A 1 155 ? 35.990 2.832 -9.696 1.00 58.41 155 GLY A N 1
ATOM 1096 C CA . GLY A 1 155 ? 35.145 2.135 -8.721 1.00 58.41 155 GLY A CA 1
ATOM 1097 C C . GLY A 1 155 ? 34.942 2.927 -7.435 1.00 58.41 155 GLY A C 1
ATOM 1098 O O . GLY A 1 155 ? 33.847 2.917 -6.890 1.00 58.41 155 GLY A O 1
ATOM 1099 N N . LYS A 1 156 ? 35.961 3.675 -6.992 1.00 58.19 156 LYS A N 1
ATOM 1100 C CA . LYS A 1 156 ? 35.888 4.515 -5.791 1.00 58.19 156 LYS A CA 1
ATOM 1101 C C . LYS A 1 156 ? 35.045 5.785 -5.971 1.00 58.19 156 LYS A C 1
ATOM 1103 O O . LYS A 1 156 ? 34.318 6.148 -5.052 1.00 58.19 156 LYS A O 1
ATOM 1108 N N . ASP A 1 157 ? 35.074 6.399 -7.152 1.00 57.59 157 ASP A N 1
ATOM 1109 C CA . ASP A 1 157 ? 34.284 7.600 -7.470 1.00 57.59 157 ASP A CA 1
ATOM 1110 C C . ASP A 1 157 ? 32.815 7.265 -7.785 1.00 57.59 157 ASP A C 1
ATOM 1112 O O . ASP A 1 157 ? 31.920 8.084 -7.582 1.00 57.59 157 ASP A O 1
ATOM 1116 N N . LEU A 1 158 ? 32.542 6.020 -8.192 1.00 56.66 158 LEU A N 1
ATOM 1117 C CA . LEU A 1 158 ? 31.192 5.474 -8.374 1.00 56.66 158 LEU A CA 1
ATOM 1118 C C . LEU A 1 158 ? 30.503 5.090 -7.047 1.00 56.66 158 LEU A C 1
ATOM 1120 O O . LEU A 1 158 ? 29.276 4.970 -7.016 1.00 56.66 158 LEU A O 1
ATOM 1124 N N . LEU A 1 159 ? 31.250 4.925 -5.945 1.00 52.84 159 LEU A N 1
ATOM 1125 C CA . LEU A 1 159 ? 30.688 4.557 -4.634 1.00 52.84 159 LEU A CA 1
ATOM 1126 C C . LEU A 1 159 ? 29.823 5.672 -4.028 1.00 52.84 159 LEU A C 1
ATOM 1128 O O . LEU A 1 159 ? 28.776 5.377 -3.458 1.00 52.84 159 LEU A O 1
ATOM 1132 N N . HIS A 1 160 ? 30.204 6.944 -4.188 1.00 54.50 160 HIS A N 1
ATOM 1133 C CA . HIS A 1 160 ? 29.465 8.074 -3.603 1.00 54.50 160 HIS A CA 1
ATOM 1134 C C . HIS A 1 160 ? 28.039 8.230 -4.179 1.00 54.50 160 HIS A C 1
ATOM 1136 O O . HIS A 1 160 ? 27.084 8.309 -3.402 1.00 54.50 160 HIS A O 1
ATOM 1142 N N . PRO A 1 161 ? 27.838 8.215 -5.514 1.00 60.22 16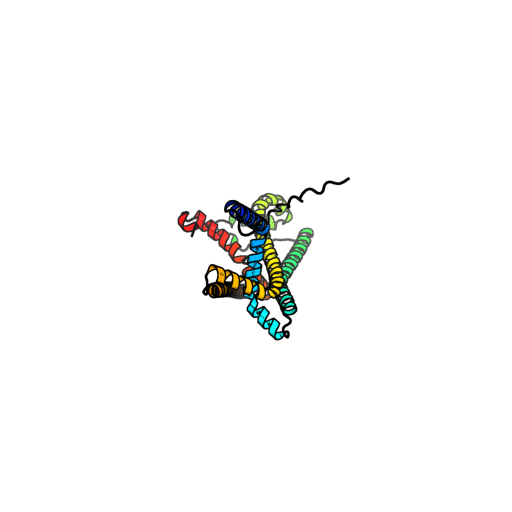1 PRO A N 1
ATOM 1143 C CA . PRO A 1 161 ? 26.501 8.128 -6.110 1.00 60.22 161 PRO A CA 1
ATOM 1144 C C . PRO A 1 161 ? 25.818 6.779 -5.832 1.00 60.22 161 PRO A C 1
ATOM 1146 O O . PRO A 1 161 ? 24.594 6.718 -5.691 1.00 60.22 161 PRO A O 1
ATOM 1149 N N . GLY A 1 162 ? 26.602 5.700 -5.726 1.00 61.97 162 GLY A N 1
ATOM 1150 C CA . GLY A 1 162 ? 26.121 4.345 -5.460 1.00 61.97 162 GLY A CA 1
ATOM 1151 C C . GLY A 1 162 ? 25.401 4.203 -4.119 1.00 61.97 162 GLY A C 1
ATOM 1152 O O . GLY A 1 162 ? 24.359 3.553 -4.059 1.00 61.97 162 GLY A O 1
ATOM 1153 N N . GLU A 1 163 ? 25.877 4.863 -3.060 1.00 68.38 163 GLU A N 1
ATOM 1154 C CA . GLU A 1 163 ? 25.205 4.859 -1.753 1.00 68.38 163 GLU A CA 1
ATOM 1155 C C . GLU A 1 163 ? 23.829 5.535 -1.785 1.00 68.38 163 GLU A C 1
ATOM 1157 O O . GLU A 1 163 ? 22.893 5.065 -1.133 1.00 68.38 163 GLU A O 1
ATOM 1162 N N . ALA A 1 164 ? 23.682 6.629 -2.537 1.00 67.50 164 ALA A N 1
ATOM 1163 C CA . ALA A 1 164 ? 22.401 7.319 -2.681 1.00 67.50 164 ALA A CA 1
ATOM 1164 C C . ALA A 1 164 ? 21.385 6.437 -3.420 1.00 67.50 164 ALA A C 1
ATOM 1166 O O . ALA A 1 164 ? 20.250 6.277 -2.965 1.00 67.50 164 ALA A O 1
ATOM 1167 N N . VAL A 1 165 ? 21.814 5.796 -4.510 1.00 69.62 165 VAL A N 1
ATOM 1168 C CA . VAL A 1 165 ? 20.991 4.828 -5.248 1.00 69.62 165 VAL A CA 1
ATOM 1169 C C . VAL A 1 165 ? 20.637 3.632 -4.364 1.00 69.62 165 VAL A C 1
ATOM 1171 O O . VAL A 1 165 ? 19.474 3.237 -4.312 1.00 69.62 165 VAL A O 1
ATOM 1174 N N . LEU A 1 166 ? 21.595 3.093 -3.606 1.00 74.19 166 LEU A N 1
ATOM 1175 C CA . LEU A 1 166 ? 21.362 1.968 -2.703 1.00 74.19 166 LEU A CA 1
ATOM 1176 C C . LEU A 1 166 ? 20.359 2.319 -1.598 1.00 74.19 166 LEU A C 1
ATOM 1178 O O . LEU A 1 166 ? 19.485 1.509 -1.300 1.00 74.19 166 LEU A O 1
ATOM 1182 N N . LYS A 1 167 ? 20.424 3.531 -1.032 1.00 76.06 167 LYS A N 1
ATOM 1183 C CA . LYS A 1 167 ? 19.438 4.025 -0.055 1.00 76.06 167 LYS A CA 1
ATOM 1184 C C . LYS A 1 167 ? 18.039 4.124 -0.659 1.00 76.06 167 LYS A C 1
ATOM 1186 O O . LYS A 1 167 ? 17.082 3.722 -0.003 1.00 76.06 167 LYS A O 1
ATOM 1191 N N . ILE A 1 168 ? 17.911 4.599 -1.900 1.00 72.56 168 ILE A N 1
ATOM 1192 C CA . ILE A 1 168 ? 16.622 4.642 -2.610 1.00 72.56 168 ILE A CA 1
ATOM 1193 C C . ILE A 1 168 ? 16.089 3.223 -2.827 1.00 72.56 168 ILE A C 1
ATOM 1195 O O . ILE A 1 168 ? 14.935 2.952 -2.505 1.00 72.56 168 ILE A O 1
ATOM 1199 N N . VAL A 1 169 ? 16.925 2.301 -3.312 1.00 76.62 169 VAL A N 1
ATOM 1200 C CA . VAL A 1 169 ? 16.544 0.896 -3.531 1.00 76.62 169 VAL A CA 1
ATOM 1201 C C . VAL A 1 169 ? 16.148 0.218 -2.217 1.00 76.62 169 VAL A C 1
ATOM 1203 O O . VAL A 1 169 ? 15.132 -0.472 -2.168 1.00 76.62 169 VAL A O 1
ATOM 1206 N N . ALA A 1 170 ? 16.895 0.450 -1.137 1.00 79.81 170 ALA A N 1
ATOM 1207 C CA . ALA A 1 170 ? 16.588 -0.080 0.188 1.00 79.81 170 ALA A CA 1
ATOM 1208 C C . ALA A 1 170 ? 15.278 0.495 0.748 1.00 79.81 170 ALA A C 1
ATOM 1210 O O . ALA A 1 170 ? 14.462 -0.256 1.281 1.00 79.81 170 ALA A O 1
ATOM 1211 N N . ALA A 1 171 ? 15.035 1.799 0.582 1.00 78.38 171 ALA A N 1
ATOM 1212 C CA . ALA A 1 171 ? 13.774 2.431 0.963 1.00 78.38 171 ALA A CA 1
ATOM 1213 C C . ALA A 1 171 ? 12.593 1.858 0.161 1.00 78.38 171 ALA A C 1
ATOM 1215 O O . ALA A 1 171 ? 11.547 1.552 0.736 1.00 78.38 171 ALA A O 1
ATOM 1216 N N . LEU A 1 172 ? 12.778 1.629 -1.144 1.00 76.50 172 LEU A N 1
ATOM 1217 C CA . LEU A 1 172 ? 11.807 0.946 -2.001 1.00 76.50 172 LEU A CA 1
ATOM 1218 C C . LEU A 1 172 ? 11.497 -0.457 -1.486 1.00 76.50 172 LEU A C 1
ATOM 1220 O O . LEU A 1 172 ? 10.336 -0.780 -1.244 1.00 76.50 172 LEU A O 1
ATOM 1224 N N . ALA A 1 173 ? 12.529 -1.276 -1.286 1.00 80.19 173 ALA A N 1
ATOM 1225 C CA . ALA A 1 173 ? 12.380 -2.642 -0.805 1.00 80.19 173 ALA A CA 1
ATOM 1226 C C . ALA A 1 173 ? 11.680 -2.674 0.562 1.00 80.19 173 ALA A C 1
ATOM 1228 O O . ALA A 1 173 ? 10.759 -3.465 0.765 1.00 80.19 173 ALA A O 1
ATOM 1229 N N . GLY A 1 174 ? 12.045 -1.758 1.464 1.00 82.94 174 GLY A N 1
ATOM 1230 C CA . GLY A 1 174 ? 11.398 -1.584 2.762 1.00 82.94 174 GLY A CA 1
ATOM 1231 C C . GLY A 1 174 ? 9.920 -1.201 2.649 1.00 82.94 174 GLY A C 1
ATOM 1232 O O . GLY A 1 174 ? 9.091 -1.758 3.370 1.00 82.94 174 GLY A O 1
ATOM 1233 N N . SER A 1 175 ? 9.562 -0.307 1.722 1.00 81.50 175 SER A N 1
ATOM 1234 C CA . SER A 1 175 ? 8.166 0.089 1.487 1.00 81.50 175 SER A CA 1
ATOM 1235 C C . SER A 1 175 ? 7.315 -1.067 0.952 1.00 81.50 175 SER A C 1
ATOM 1237 O O . SER A 1 175 ? 6.233 -1.323 1.478 1.00 81.50 175 SER A O 1
ATOM 1239 N N . VAL A 1 176 ? 7.837 -1.839 -0.009 1.00 82.38 176 VAL A N 1
ATOM 1240 C CA . VAL A 1 176 ? 7.161 -3.021 -0.565 1.00 82.38 176 VAL A CA 1
ATOM 1241 C C . VAL A 1 176 ? 7.002 -4.105 0.499 1.00 82.38 176 VAL A C 1
ATOM 1243 O O . VAL A 1 176 ? 5.921 -4.677 0.638 1.00 82.38 176 VAL A O 1
ATOM 1246 N N . ALA A 1 177 ? 8.046 -4.362 1.292 1.00 85.31 177 ALA A N 1
ATOM 1247 C CA . ALA A 1 177 ? 7.982 -5.314 2.395 1.00 85.31 177 ALA A CA 1
ATOM 1248 C C . ALA A 1 177 ? 6.948 -4.883 3.446 1.00 85.31 177 ALA A C 1
ATOM 1250 O O . ALA A 1 177 ? 6.111 -5.683 3.857 1.00 85.31 177 ALA A O 1
ATOM 1251 N N . THR A 1 178 ? 6.940 -3.605 3.832 1.00 85.88 178 THR A N 1
ATOM 1252 C CA . THR A 1 178 ? 5.957 -3.060 4.783 1.00 85.88 178 THR A CA 1
ATOM 1253 C C . THR A 1 178 ? 4.535 -3.195 4.245 1.00 85.88 178 THR A C 1
ATOM 1255 O O . THR A 1 178 ? 3.644 -3.645 4.967 1.00 85.88 178 THR A O 1
ATOM 1258 N N . PHE A 1 179 ? 4.321 -2.868 2.968 1.00 86.88 179 PHE A N 1
ATOM 1259 C CA . PHE A 1 179 ? 3.031 -3.027 2.302 1.00 86.88 179 PHE A CA 1
ATOM 1260 C C . PHE A 1 179 ? 2.568 -4.489 2.310 1.00 86.88 179 PHE A C 1
ATOM 1262 O O . PHE A 1 179 ? 1.416 -4.773 2.625 1.00 86.88 179 PHE A O 1
ATOM 1269 N N . ALA A 1 180 ? 3.467 -5.435 2.050 1.00 88.56 180 ALA A N 1
ATOM 1270 C CA . ALA A 1 180 ? 3.160 -6.858 2.089 1.00 88.56 180 ALA A CA 1
ATOM 1271 C C . ALA A 1 180 ? 2.751 -7.357 3.475 1.00 88.56 180 ALA A C 1
ATOM 1273 O O . ALA A 1 180 ? 1.762 -8.082 3.609 1.00 88.56 180 ALA A O 1
ATOM 1274 N N . VAL A 1 181 ? 3.475 -6.943 4.517 1.00 92.06 181 VAL A N 1
ATOM 1275 C CA . VAL A 1 181 ? 3.101 -7.286 5.893 1.00 92.06 181 VAL A CA 1
ATOM 1276 C C . VAL A 1 181 ? 1.758 -6.643 6.254 1.00 92.06 181 VAL A C 1
ATOM 1278 O O . VAL A 1 181 ? 0.928 -7.287 6.893 1.00 92.06 181 VAL A O 1
ATOM 1281 N N . ALA A 1 182 ? 1.482 -5.423 5.784 1.00 93.25 182 ALA A N 1
ATOM 1282 C CA . ALA A 1 182 ? 0.179 -4.787 5.963 1.00 93.25 182 ALA A CA 1
ATOM 1283 C C . ALA A 1 182 ? -0.954 -5.532 5.231 1.00 93.25 182 ALA A C 1
ATOM 1285 O O . ALA A 1 182 ? -2.042 -5.664 5.788 1.00 93.25 182 ALA A O 1
ATOM 1286 N N . VAL A 1 183 ? -0.713 -6.066 4.028 1.00 92.88 183 VAL A N 1
ATOM 1287 C CA . VAL A 1 183 ? -1.672 -6.911 3.287 1.00 92.88 183 VAL A CA 1
ATOM 1288 C C . VAL A 1 183 ? -1.966 -8.209 4.044 1.00 92.88 183 VAL A C 1
ATOM 1290 O O . VAL A 1 183 ? -3.129 -8.604 4.160 1.00 92.88 183 VAL A O 1
ATOM 1293 N N . LEU A 1 184 ? -0.937 -8.852 4.605 1.00 94.62 184 LEU A N 1
ATOM 1294 C CA . LEU A 1 184 ? -1.100 -10.027 5.465 1.00 94.62 184 LEU A CA 1
ATOM 1295 C C . LEU A 1 184 ? -1.927 -9.692 6.711 1.00 94.62 184 LEU A C 1
ATOM 1297 O O . LEU A 1 184 ? -2.911 -10.372 7.001 1.00 94.62 184 LEU A O 1
ATOM 1301 N N . ALA A 1 185 ? -1.572 -8.614 7.411 1.00 95.00 185 ALA A N 1
ATOM 1302 C CA . ALA A 1 185 ? -2.289 -8.148 8.593 1.00 95.00 185 ALA A CA 1
ATOM 1303 C C . ALA A 1 185 ? -3.751 -7.783 8.278 1.00 95.00 185 ALA A C 1
ATOM 1305 O O . ALA A 1 185 ? -4.647 -8.152 9.036 1.00 95.00 185 ALA A O 1
ATOM 1306 N N . ALA A 1 186 ? -4.016 -7.138 7.138 1.00 95.25 186 ALA A N 1
ATOM 1307 C CA . ALA A 1 186 ? -5.370 -6.861 6.659 1.00 95.25 186 ALA A CA 1
ATOM 1308 C C . ALA A 1 186 ? -6.169 -8.154 6.428 1.00 95.25 186 ALA A C 1
ATOM 1310 O O . ALA A 1 186 ? -7.336 -8.236 6.804 1.00 95.25 186 ALA A O 1
ATOM 1311 N N . GLY A 1 187 ? -5.515 -9.195 5.898 1.00 94.19 187 GLY A N 1
ATOM 1312 C CA . GLY A 1 187 ? -6.067 -10.546 5.774 1.00 94.19 187 GLY A CA 1
ATOM 1313 C C . GLY A 1 187 ? -6.650 -11.082 7.077 1.00 94.19 187 GLY A C 1
ATOM 1314 O O . GLY A 1 187 ? -7.803 -11.515 7.123 1.00 94.19 187 GLY A O 1
ATOM 1315 N N . PHE A 1 188 ? -5.875 -10.985 8.158 1.00 94.50 188 PHE A N 1
ATOM 1316 C CA . PHE A 1 188 ? -6.335 -11.362 9.495 1.00 94.50 188 PHE A CA 1
ATOM 1317 C C . PHE A 1 188 ? -7.413 -10.421 10.042 1.00 94.50 188 PHE A C 1
ATOM 1319 O O . PHE A 1 188 ? -8.274 -10.865 10.799 1.00 94.50 188 PHE A O 1
ATOM 1326 N N . LEU A 1 189 ? -7.398 -9.144 9.652 1.00 94.94 189 LEU A N 1
ATOM 1327 C CA . LEU A 1 189 ? -8.313 -8.119 10.153 1.00 94.94 189 LEU A CA 1
ATOM 1328 C C . LEU A 1 189 ? -9.717 -8.182 9.527 1.00 94.94 189 LEU A C 1
ATOM 1330 O O . LEU A 1 189 ? -10.676 -7.754 10.171 1.00 94.94 189 LEU A O 1
ATOM 1334 N N . PHE A 1 190 ? -9.884 -8.761 8.331 1.00 93.69 190 PHE A N 1
ATOM 1335 C CA . PHE A 1 190 ? -11.202 -8.898 7.689 1.00 93.69 190 PHE A CA 1
ATOM 1336 C C . PHE A 1 190 ? -12.211 -9.691 8.529 1.00 93.69 190 PHE A C 1
ATOM 1338 O O . PHE A 1 190 ? -13.386 -9.337 8.578 1.00 93.69 190 PHE A O 1
ATOM 1345 N N . VAL A 1 191 ? -11.765 -10.751 9.212 1.00 90.69 191 VAL A N 1
ATOM 1346 C CA . VAL A 1 191 ? -12.646 -11.629 10.002 1.00 90.69 191 VAL A CA 1
ATOM 1347 C C . VAL A 1 191 ? -13.208 -10.927 11.252 1.00 90.69 191 VAL A C 1
ATOM 1349 O O . VAL A 1 191 ? -14.428 -10.931 11.431 1.00 90.69 191 VAL A O 1
ATOM 1352 N N . PRO A 1 192 ? -12.393 -10.295 12.121 1.00 93.38 192 PRO A N 1
ATOM 1353 C CA . PRO A 1 192 ? -12.898 -9.516 13.251 1.00 93.38 192 PRO A CA 1
ATOM 1354 C C . PRO A 1 192 ? -13.414 -8.121 12.857 1.00 93.38 192 PRO A C 1
ATOM 1356 O O . PRO A 1 192 ? -14.027 -7.458 13.693 1.00 93.38 192 PRO A O 1
ATOM 1359 N N . GLY A 1 193 ? -13.203 -7.671 11.615 1.00 88.81 193 GLY A N 1
ATOM 1360 C CA . GLY A 1 193 ? -13.530 -6.326 11.127 1.00 88.81 193 GLY A CA 1
ATOM 1361 C C . GLY A 1 193 ? -14.914 -5.803 11.535 1.00 88.81 193 GLY A C 1
ATOM 1362 O O . GLY A 1 193 ? -14.985 -4.722 12.125 1.00 88.81 193 GLY A O 1
ATOM 1363 N N . PRO A 1 194 ? -16.013 -6.558 11.332 1.00 89.50 194 PRO A N 1
ATOM 1364 C CA . PRO A 1 194 ? -17.348 -6.123 11.749 1.00 89.50 194 PRO A CA 1
ATOM 1365 C C . PRO A 1 194 ? -17.469 -5.864 13.258 1.00 89.50 194 PRO A C 1
ATOM 1367 O O . PRO A 1 194 ? -18.121 -4.904 13.668 1.00 89.50 194 PRO A O 1
ATOM 1370 N N . ARG A 1 195 ? -16.801 -6.672 14.095 1.00 92.94 195 ARG A N 1
ATOM 1371 C CA . ARG A 1 195 ? -16.781 -6.474 15.556 1.00 92.94 195 ARG A CA 1
ATOM 1372 C C . ARG A 1 195 ? -16.007 -5.213 15.931 1.00 92.94 195 ARG A C 1
ATOM 1374 O O . ARG A 1 195 ? -16.460 -4.454 16.779 1.00 92.94 195 ARG A O 1
ATOM 1381 N N . ILE A 1 196 ? -14.874 -4.963 15.275 1.00 92.69 196 ILE A N 1
ATOM 1382 C CA . ILE A 1 196 ? -14.053 -3.765 15.508 1.00 92.69 196 ILE A CA 1
ATOM 1383 C C . ILE A 1 196 ? -14.838 -2.500 15.146 1.00 92.69 196 ILE A C 1
ATOM 1385 O O . ILE A 1 196 ? -14.831 -1.532 15.904 1.00 92.69 196 ILE A O 1
ATOM 1389 N N . VAL A 1 197 ? -15.567 -2.518 14.026 1.00 92.50 197 VAL A N 1
ATOM 1390 C CA . VAL A 1 197 ? -16.426 -1.397 13.617 1.00 92.50 197 VAL A CA 1
ATOM 1391 C C . VAL A 1 197 ? -17.552 -1.164 14.625 1.00 92.50 197 VAL A C 1
ATOM 1393 O O . VAL A 1 197 ? -17.814 -0.011 14.959 1.00 92.50 197 VAL A O 1
ATOM 1396 N N . ALA A 1 198 ? -18.178 -2.222 15.151 1.00 93.00 198 ALA A N 1
ATOM 1397 C CA . ALA A 1 198 ? -19.218 -2.093 16.173 1.00 93.00 198 ALA A CA 1
ATOM 1398 C C . ALA A 1 198 ? -18.682 -1.431 17.456 1.00 93.00 198 ALA A C 1
ATOM 1400 O O . ALA A 1 198 ? -19.280 -0.479 17.954 1.00 93.00 198 ALA A O 1
ATOM 1401 N N . VAL A 1 199 ? -17.507 -1.858 17.933 1.00 94.25 199 VAL A N 1
ATOM 1402 C CA . VAL A 1 199 ? -16.842 -1.246 19.097 1.00 94.25 199 VAL A CA 1
ATOM 1403 C C . VAL A 1 199 ? -16.480 0.216 18.821 1.00 94.25 199 VAL A C 1
ATOM 1405 O O . VAL A 1 199 ? -16.700 1.081 19.671 1.00 94.25 199 VAL A O 1
ATOM 1408 N N . ALA A 1 200 ? -15.974 0.526 17.624 1.00 92.62 200 ALA A N 1
ATOM 1409 C CA . ALA A 1 200 ? -15.658 1.898 17.230 1.00 92.62 200 ALA A CA 1
ATOM 1410 C C . ALA A 1 200 ? -16.910 2.789 17.197 1.00 92.62 200 ALA A C 1
ATOM 1412 O O . ALA A 1 200 ? -16.870 3.928 17.659 1.00 92.62 200 ALA A O 1
ATOM 1413 N N . GLN A 1 201 ? -18.032 2.270 16.693 1.00 93.56 201 GLN A N 1
ATOM 1414 C CA . GLN A 1 201 ? -19.317 2.967 16.677 1.00 93.56 201 GLN A CA 1
ATOM 1415 C C . GLN A 1 201 ? -19.861 3.200 18.086 1.00 93.56 201 GLN A C 1
ATOM 1417 O O . GLN A 1 201 ? -20.286 4.316 18.386 1.00 93.56 201 GLN A O 1
ATOM 1422 N N . GLU A 1 202 ? -19.819 2.197 18.962 1.00 94.00 202 GLU A N 1
ATOM 1423 C CA . GLU A 1 202 ? -20.253 2.338 20.354 1.00 94.00 202 GLU A CA 1
ATOM 1424 C C . GLU A 1 202 ? -19.400 3.378 21.094 1.00 94.00 202 GLU A C 1
ATOM 1426 O O . GLU A 1 202 ? -19.932 4.303 21.710 1.00 94.00 202 GLU A O 1
ATOM 1431 N N . THR A 1 203 ? -18.077 3.294 20.951 1.00 93.12 203 THR A N 1
ATOM 1432 C CA . THR A 1 203 ? -17.134 4.251 21.548 1.00 93.12 203 THR A CA 1
ATOM 1433 C C . THR A 1 203 ? -17.381 5.667 21.034 1.00 93.12 203 THR A C 1
ATOM 1435 O O . THR A 1 203 ? -17.498 6.606 21.821 1.00 93.12 203 THR A O 1
ATOM 1438 N N . ALA A 1 204 ? -17.538 5.838 19.719 1.00 93.31 204 ALA A N 1
ATOM 1439 C CA . ALA A 1 204 ? -17.830 7.139 19.126 1.00 93.31 204 ALA A CA 1
ATOM 1440 C C . ALA A 1 204 ? -19.182 7.695 19.593 1.00 93.31 204 ALA A C 1
ATOM 1442 O O . ALA A 1 204 ? -19.313 8.903 19.779 1.00 93.31 204 ALA A O 1
ATOM 1443 N N . THR A 1 205 ? -20.176 6.830 19.811 1.00 94.75 205 THR A N 1
ATOM 1444 C CA . THR A 1 205 ? -21.496 7.232 20.321 1.00 94.75 205 THR A CA 1
ATOM 1445 C C . THR A 1 205 ? -21.411 7.718 21.765 1.00 94.75 205 THR A C 1
ATOM 1447 O O . THR A 1 205 ? -22.067 8.692 22.121 1.00 94.75 205 THR A O 1
ATOM 1450 N N . ARG A 1 206 ? -20.553 7.106 22.590 1.00 93.38 206 ARG A N 1
ATOM 1451 C CA . ARG A 1 206 ? -20.297 7.570 23.964 1.00 93.38 206 ARG A CA 1
ATOM 1452 C C . ARG A 1 206 ? -19.594 8.932 24.006 1.00 93.38 206 ARG A C 1
ATOM 1454 O O . ARG A 1 206 ? -19.860 9.710 24.911 1.00 93.38 206 ARG A O 1
ATOM 1461 N N . ILE A 1 207 ? -18.727 9.229 23.034 1.00 93.06 207 ILE A N 1
ATOM 1462 C CA . ILE A 1 207 ? -17.953 10.484 22.986 1.00 93.06 207 ILE A CA 1
ATOM 1463 C C . ILE A 1 207 ? -18.754 11.630 22.349 1.00 93.06 207 ILE A C 1
ATOM 1465 O O . ILE A 1 207 ? -18.781 12.738 22.874 1.00 93.06 207 ILE A O 1
ATOM 1469 N N . ALA A 1 208 ? -19.391 11.379 21.203 1.00 90.12 208 ALA A N 1
ATOM 1470 C CA . ALA A 1 208 ? -20.016 12.405 20.361 1.00 90.12 208 ALA A CA 1
ATOM 1471 C C . ALA A 1 208 ? -21.551 12.284 20.283 1.00 90.12 208 ALA A C 1
ATOM 1473 O O . ALA A 1 208 ? -22.192 12.896 19.419 1.00 90.12 208 ALA A O 1
ATOM 1474 N N . GLY A 1 209 ? -22.151 11.472 21.157 1.00 91.31 209 GLY A N 1
ATOM 1475 C CA . GLY A 1 209 ? -23.588 11.221 21.180 1.00 91.31 209 GLY A CA 1
ATOM 1476 C C . GLY A 1 209 ? -24.093 10.542 19.895 1.00 91.31 209 GLY A C 1
ATOM 1477 O O . GLY A 1 209 ? -23.338 9.846 19.212 1.00 91.31 209 GLY A O 1
ATOM 1478 N N . PRO A 1 210 ? -25.354 10.781 19.487 1.00 86.81 210 PRO A N 1
ATOM 1479 C CA . PRO A 1 210 ? -25.975 10.122 18.329 1.00 86.81 210 PRO A CA 1
ATOM 1480 C C . PRO A 1 210 ? -25.243 10.325 16.990 1.00 86.81 210 PRO A C 1
ATOM 1482 O O . PRO A 1 210 ? -25.453 9.571 16.044 1.00 86.81 210 PRO A O 1
ATOM 1485 N N . ARG A 1 211 ? -24.380 11.348 16.886 1.00 88.56 211 ARG A N 1
ATOM 1486 C CA . ARG A 1 211 ? -23.587 11.639 15.679 1.00 88.56 211 ARG A CA 1
ATOM 1487 C C . ARG A 1 211 ? -22.322 10.781 15.567 1.00 88.56 211 ARG A C 1
ATOM 1489 O O . ARG A 1 211 ? -21.740 10.722 14.485 1.00 88.56 211 ARG A O 1
ATOM 1496 N N . GLY A 1 212 ? -21.912 10.099 16.639 1.00 89.62 212 GLY A N 1
ATOM 1497 C CA . GLY A 1 212 ? -20.695 9.285 16.684 1.00 89.62 212 GLY A CA 1
ATOM 1498 C C . GLY A 1 212 ? -20.634 8.209 15.600 1.00 89.62 212 GLY A C 1
ATOM 1499 O O . GLY A 1 212 ? -19.636 8.093 14.889 1.00 89.62 212 GLY A O 1
ATOM 1500 N N . THR A 1 213 ? -21.732 7.482 15.389 1.00 90.81 213 THR A N 1
ATOM 1501 C CA . THR A 1 213 ? -21.835 6.461 14.330 1.00 90.81 213 THR A CA 1
ATOM 1502 C C . THR A 1 213 ? -21.645 7.049 12.929 1.00 90.81 213 THR A C 1
ATOM 1504 O O . THR A 1 213 ? -20.974 6.445 12.087 1.00 90.81 213 THR A O 1
ATOM 1507 N N . ARG A 1 214 ? -22.166 8.262 12.686 1.00 91.81 214 ARG A N 1
ATOM 1508 C CA . ARG A 1 214 ? -22.007 8.983 11.415 1.00 91.81 214 ARG A CA 1
ATOM 1509 C C . ARG A 1 214 ? -20.550 9.362 11.162 1.00 91.81 214 ARG A C 1
ATOM 1511 O O . ARG A 1 214 ? -20.113 9.263 10.020 1.00 91.81 214 ARG A O 1
ATOM 1518 N N . PHE A 1 215 ? -19.788 9.742 12.190 1.00 93.00 215 PHE A N 1
ATOM 1519 C CA . PHE A 1 215 ? -18.358 10.033 12.034 1.00 93.00 215 PHE A CA 1
ATOM 1520 C C . PHE A 1 215 ? -17.550 8.794 11.649 1.00 93.00 215 PHE A C 1
ATOM 1522 O O . PHE A 1 215 ? -16.728 8.873 10.740 1.00 93.00 215 PHE A O 1
ATOM 1529 N N . VAL A 1 216 ? -17.832 7.639 12.259 1.00 93.38 216 VAL A N 1
ATOM 1530 C CA . VAL A 1 216 ? -17.177 6.371 11.887 1.00 93.38 216 VAL A CA 1
ATOM 1531 C C . VAL A 1 216 ? -17.501 5.995 10.437 1.00 93.38 216 VAL A C 1
ATOM 1533 O O . VAL A 1 216 ? -16.610 5.632 9.668 1.00 93.38 216 VAL A O 1
ATOM 1536 N N . ALA A 1 217 ? -18.766 6.137 10.030 1.00 92.12 217 ALA A N 1
ATOM 1537 C CA . ALA A 1 217 ? -19.179 5.882 8.652 1.00 92.12 217 ALA A CA 1
ATOM 1538 C C . ALA A 1 217 ? -18.505 6.841 7.655 1.00 92.12 217 ALA A C 1
ATOM 1540 O O . ALA A 1 217 ? -18.047 6.399 6.597 1.00 92.12 217 ALA A O 1
ATOM 1541 N N . LEU A 1 218 ? -18.407 8.129 8.004 1.00 94.62 218 LEU A N 1
ATOM 1542 C CA . LEU A 1 218 ? -17.749 9.146 7.187 1.00 94.62 218 LEU A CA 1
ATOM 1543 C C . LEU A 1 218 ? -16.252 8.855 7.048 1.00 94.62 218 LEU A C 1
ATOM 1545 O O . LEU A 1 218 ? -15.753 8.849 5.931 1.00 94.62 218 LEU A O 1
ATOM 1549 N N . ALA A 1 219 ? -15.561 8.514 8.139 1.00 93.81 219 ALA A N 1
ATOM 1550 C CA . ALA A 1 219 ? -14.154 8.119 8.106 1.00 93.81 219 ALA A CA 1
ATOM 1551 C C . ALA A 1 219 ? -13.928 6.925 7.165 1.00 93.81 219 ALA A C 1
ATOM 1553 O O . ALA A 1 219 ? -13.056 6.969 6.298 1.00 93.81 219 ALA A O 1
ATOM 1554 N N . GLY A 1 220 ? -14.772 5.892 7.258 1.00 94.00 220 GLY A N 1
ATOM 1555 C CA . GLY A 1 220 ? -14.710 4.751 6.345 1.00 94.00 220 GLY A CA 1
ATOM 1556 C C . GLY A 1 220 ? -14.972 5.132 4.883 1.00 94.00 220 GLY A C 1
ATOM 1557 O O . GLY A 1 220 ? -14.310 4.620 3.980 1.00 94.00 220 GLY A O 1
ATOM 1558 N N . ALA A 1 221 ? -15.915 6.042 4.625 1.00 94.12 221 ALA A N 1
ATOM 1559 C CA . ALA A 1 221 ? -16.181 6.550 3.281 1.00 94.12 221 ALA A CA 1
ATOM 1560 C C . ALA A 1 221 ? -14.991 7.343 2.724 1.00 94.12 221 ALA A C 1
ATOM 1562 O O . ALA A 1 221 ? -14.621 7.122 1.572 1.00 94.12 221 ALA A O 1
ATOM 1563 N N . THR A 1 222 ? -14.356 8.182 3.543 1.00 94.62 222 THR A N 1
ATOM 1564 C CA . THR A 1 222 ? -13.154 8.941 3.184 1.00 94.62 222 THR A CA 1
ATOM 1565 C C . THR A 1 222 ? -11.994 8.011 2.850 1.00 94.62 222 THR A C 1
ATOM 1567 O O . THR A 1 222 ? -11.411 8.147 1.779 1.00 94.62 222 THR A O 1
ATOM 1570 N N . VAL A 1 223 ? -11.711 7.008 3.691 1.00 94.31 223 VAL A N 1
ATOM 1571 C CA . VAL A 1 223 ? -10.656 6.012 3.426 1.00 94.31 223 VAL A CA 1
ATOM 1572 C C . VAL A 1 223 ? -10.902 5.304 2.094 1.00 94.31 223 VAL A C 1
ATOM 1574 O O . VAL A 1 223 ? -10.005 5.227 1.257 1.00 94.31 223 VAL A O 1
ATOM 1577 N N . ARG A 1 224 ? -12.136 4.848 1.842 1.00 93.56 224 ARG A N 1
ATOM 1578 C CA . ARG A 1 224 ? -12.485 4.223 0.557 1.00 93.56 224 ARG A CA 1
ATOM 1579 C C . ARG A 1 224 ? -12.431 5.208 -0.615 1.00 93.56 224 ARG A C 1
ATOM 1581 O O . ARG A 1 224 ? -12.154 4.792 -1.735 1.00 93.56 224 ARG A O 1
ATOM 1588 N N . GLY A 1 225 ? -12.747 6.482 -0.398 1.00 93.31 225 GLY A N 1
ATOM 1589 C CA . GLY A 1 225 ? -12.650 7.536 -1.409 1.00 93.31 225 GLY A CA 1
ATOM 1590 C C . GLY A 1 225 ? -11.203 7.767 -1.836 1.00 93.31 225 GLY A C 1
ATOM 1591 O O . GLY A 1 225 ? -10.889 7.661 -3.019 1.00 93.31 225 GLY A O 1
ATOM 1592 N N . VAL A 1 226 ? -10.312 7.968 -0.863 1.00 92.12 226 VAL A N 1
ATOM 1593 C CA . VAL A 1 226 ? -8.868 8.130 -1.086 1.00 92.12 226 VAL A CA 1
ATOM 1594 C C . VAL A 1 226 ? -8.273 6.886 -1.745 1.00 92.12 226 VAL A C 1
ATOM 1596 O O . VAL A 1 226 ? -7.564 7.006 -2.740 1.00 92.12 226 VAL A O 1
ATOM 1599 N N . ALA A 1 227 ? -8.616 5.686 -1.263 1.00 90.06 227 ALA A N 1
ATOM 1600 C CA . ALA A 1 227 ? -8.130 4.437 -1.846 1.00 90.06 227 ALA A CA 1
ATOM 1601 C C . ALA A 1 227 ? -8.519 4.295 -3.327 1.00 90.06 227 ALA A C 1
ATOM 1603 O O . ALA A 1 227 ? -7.679 3.936 -4.148 1.00 90.06 227 ALA A O 1
ATOM 1604 N N . ARG A 1 228 ? -9.762 4.635 -3.697 1.00 90.25 228 ARG A N 1
ATOM 1605 C CA . ARG A 1 228 ? -10.189 4.645 -5.108 1.00 90.25 228 ARG A CA 1
ATOM 1606 C C . ARG A 1 228 ? -9.400 5.648 -5.944 1.00 90.25 228 ARG A C 1
ATOM 1608 O O . ARG A 1 228 ? -9.056 5.324 -7.075 1.00 90.25 228 ARG A O 1
ATOM 1615 N N . GLY A 1 229 ? -9.090 6.820 -5.389 1.00 89.19 229 GLY A N 1
ATOM 1616 C CA . GLY A 1 229 ? -8.234 7.813 -6.041 1.00 89.19 229 GLY A CA 1
ATOM 1617 C C . GLY A 1 229 ? -6.834 7.269 -6.331 1.00 89.19 229 GLY A C 1
ATOM 1618 O O . GLY A 1 229 ? -6.388 7.307 -7.474 1.00 89.19 229 GLY A O 1
ATOM 1619 N N . ILE A 1 230 ? -6.176 6.687 -5.322 1.00 89.19 230 ILE A N 1
ATOM 1620 C CA . ILE A 1 230 ? -4.833 6.096 -5.459 1.00 89.19 230 ILE A CA 1
ATOM 1621 C C . ILE A 1 230 ? -4.836 4.974 -6.502 1.00 89.19 230 ILE A C 1
ATOM 1623 O O . ILE A 1 230 ? -3.982 4.953 -7.384 1.00 89.19 230 ILE A O 1
ATOM 1627 N N . ILE A 1 231 ? -5.819 4.071 -6.441 1.00 89.25 231 ILE A N 1
ATOM 1628 C CA . ILE A 1 231 ? -5.951 2.971 -7.404 1.00 89.25 231 ILE A CA 1
ATOM 1629 C C . ILE A 1 231 ? -6.176 3.511 -8.823 1.00 89.25 231 ILE A C 1
ATOM 1631 O O . ILE A 1 231 ? -5.567 3.010 -9.765 1.00 89.25 231 ILE A O 1
ATOM 1635 N N . GLY A 1 232 ? -7.008 4.544 -8.982 1.00 89.50 232 GLY A N 1
ATOM 1636 C CA . GLY A 1 232 ? -7.279 5.16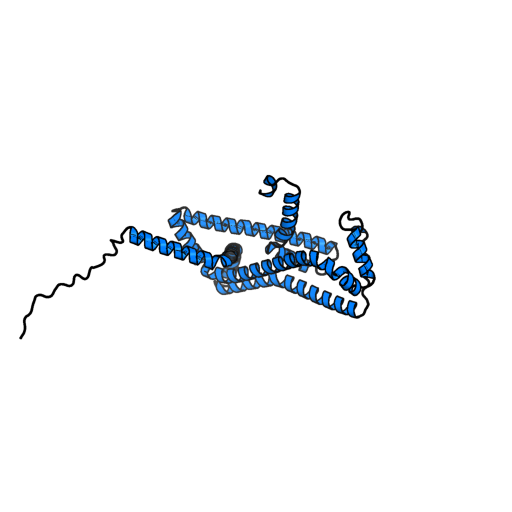6 -10.280 1.00 89.50 232 GLY A CA 1
ATOM 1637 C C . GLY A 1 232 ? -6.037 5.801 -10.906 1.00 89.50 232 GLY A C 1
ATOM 1638 O O . GLY A 1 232 ? -5.757 5.572 -12.082 1.00 89.50 232 GLY A O 1
ATOM 1639 N N . ILE A 1 233 ? -5.256 6.541 -10.114 1.00 90.62 233 ILE A N 1
ATOM 1640 C CA . ILE A 1 233 ? -4.001 7.154 -10.574 1.00 90.62 233 ILE A CA 1
ATOM 1641 C C . ILE A 1 233 ? -2.968 6.073 -10.912 1.00 90.62 233 ILE A C 1
ATOM 1643 O O . ILE A 1 233 ? -2.341 6.139 -11.967 1.00 90.62 233 ILE A O 1
ATOM 1647 N N . ALA A 1 234 ? -2.823 5.053 -10.062 1.00 89.88 234 ALA A N 1
ATOM 1648 C CA . ALA A 1 234 ? -1.907 3.942 -10.309 1.00 89.88 234 ALA A CA 1
ATOM 1649 C C . ALA A 1 234 ? -2.258 3.194 -11.605 1.00 89.88 234 ALA A C 1
ATOM 1651 O O . ALA A 1 234 ? -1.369 2.880 -12.396 1.00 89.88 234 ALA A O 1
ATOM 1652 N N . PHE A 1 235 ? -3.550 2.961 -11.853 1.00 91.12 235 PHE A N 1
ATOM 1653 C CA . PHE A 1 235 ? -4.032 2.348 -13.087 1.00 91.12 235 PHE A CA 1
ATOM 1654 C C . PHE A 1 235 ?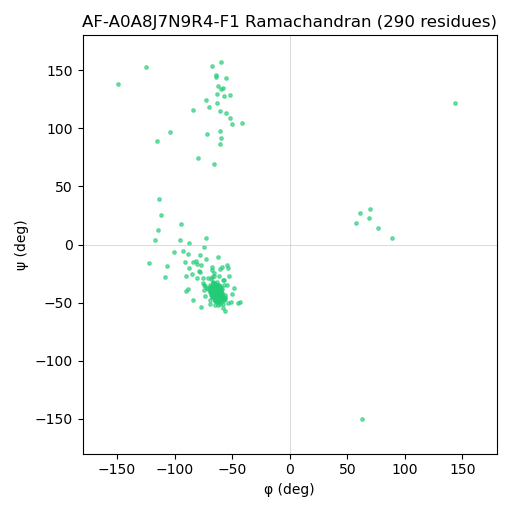 -3.704 3.194 -14.316 1.00 91.12 235 PHE A C 1
ATOM 1656 O O . PHE A 1 235 ? -3.137 2.681 -15.280 1.00 91.12 235 PHE A O 1
ATOM 1663 N N . LEU A 1 236 ? -3.996 4.496 -14.267 1.00 91.12 236 LEU A N 1
ATOM 1664 C CA . LEU A 1 236 ? -3.678 5.408 -15.362 1.00 91.12 236 LEU A CA 1
ATOM 1665 C C . LEU A 1 236 ? -2.170 5.427 -15.653 1.00 91.12 236 LEU A C 1
ATOM 1667 O O . LEU A 1 236 ? -1.764 5.299 -16.806 1.00 91.12 236 LEU A O 1
ATOM 1671 N N . GLN A 1 237 ? -1.338 5.521 -14.614 1.00 89.62 237 GLN A N 1
ATOM 1672 C CA . GLN A 1 237 ? 0.117 5.515 -14.754 1.00 89.62 237 GLN A CA 1
ATOM 1673 C C . GLN A 1 237 ? 0.627 4.207 -15.374 1.00 89.62 237 GLN A C 1
ATOM 1675 O O . GLN A 1 237 ? 1.480 4.242 -16.259 1.00 89.62 237 GLN A O 1
ATOM 1680 N N . ALA A 1 238 ? 0.097 3.061 -14.943 1.00 90.00 238 ALA A N 1
ATOM 1681 C CA . ALA A 1 238 ? 0.464 1.756 -15.483 1.00 90.00 238 ALA A CA 1
ATOM 1682 C C . ALA A 1 238 ? 0.117 1.624 -16.969 1.00 90.00 238 ALA A C 1
ATOM 1684 O O . ALA A 1 238 ? 0.942 1.155 -17.751 1.00 90.00 238 ALA A O 1
ATOM 1685 N N . VAL A 1 239 ? -1.075 2.075 -17.372 1.00 91.56 239 VAL A N 1
ATOM 1686 C CA . VAL A 1 239 ? -1.515 2.046 -18.775 1.00 91.56 239 VAL A CA 1
ATOM 1687 C C . VAL A 1 239 ? -0.653 2.964 -19.636 1.00 91.56 239 VAL A C 1
ATOM 1689 O O . VAL A 1 239 ? -0.163 2.533 -20.678 1.00 91.56 239 VAL A O 1
ATOM 1692 N N . LEU A 1 240 ? -0.428 4.206 -19.197 1.00 89.44 240 LEU A N 1
ATOM 1693 C CA . LEU A 1 240 ? 0.388 5.170 -19.937 1.00 89.44 240 LEU A CA 1
ATOM 1694 C C . LEU A 1 240 ? 1.831 4.686 -20.084 1.00 89.44 240 LEU A C 1
ATOM 1696 O O . LEU A 1 240 ? 2.367 4.682 -21.190 1.00 89.44 240 LEU A O 1
ATOM 1700 N N . MET A 1 241 ? 2.444 4.215 -18.995 1.00 86.19 241 MET A N 1
ATOM 1701 C CA . MET A 1 241 ? 3.799 3.668 -19.045 1.00 86.19 241 MET A CA 1
ATOM 1702 C C . MET A 1 241 ? 3.851 2.410 -19.918 1.00 86.19 241 MET A C 1
ATOM 1704 O O . MET A 1 241 ? 4.766 2.254 -20.719 1.00 86.19 241 MET A O 1
ATOM 1708 N N . GLY A 1 242 ? 2.845 1.537 -19.825 1.00 86.31 242 GLY A N 1
ATOM 1709 C CA . 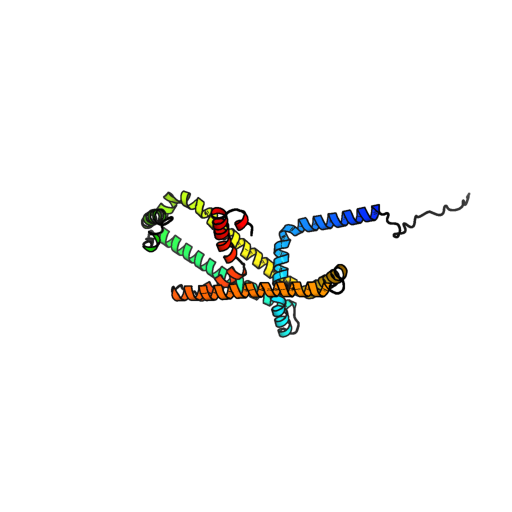GLY A 1 242 ? 2.700 0.369 -20.692 1.00 86.31 242 GLY A CA 1
ATOM 1710 C C . GLY A 1 242 ? 2.671 0.735 -22.173 1.00 86.31 242 GLY A C 1
ATOM 1711 O O . GLY A 1 242 ? 3.411 0.149 -22.958 1.00 86.31 242 GLY A O 1
ATOM 1712 N N . ALA A 1 243 ? 1.881 1.743 -22.549 1.00 84.75 243 ALA A N 1
ATOM 1713 C CA . ALA A 1 243 ? 1.814 2.234 -23.922 1.00 84.75 243 ALA A CA 1
ATOM 1714 C C . ALA A 1 243 ? 3.170 2.775 -24.400 1.00 84.75 243 ALA A C 1
ATOM 1716 O O . ALA A 1 243 ? 3.618 2.416 -25.488 1.00 84.75 243 ALA A O 1
ATOM 1717 N N . VAL A 1 244 ? 3.860 3.564 -23.567 1.00 85.06 244 VAL A N 1
ATOM 1718 C CA . VAL A 1 244 ? 5.217 4.054 -23.865 1.00 85.06 244 VAL A CA 1
ATOM 1719 C C . VAL A 1 244 ? 6.184 2.890 -24.090 1.00 85.06 244 VAL A C 1
ATOM 1721 O O . VAL A 1 244 ? 6.930 2.899 -25.064 1.00 85.06 244 VAL A O 1
ATOM 1724 N N . MET A 1 245 ? 6.143 1.858 -23.244 1.00 84.00 245 MET A N 1
ATOM 1725 C CA . MET A 1 245 ? 7.014 0.685 -23.369 1.00 84.00 245 MET A CA 1
ATOM 1726 C C . MET A 1 245 ? 6.728 -0.133 -24.635 1.00 84.00 245 MET A C 1
ATOM 1728 O O . MET A 1 245 ? 7.666 -0.611 -25.270 1.00 84.00 245 MET A O 1
ATOM 1732 N N . VAL A 1 246 ? 5.457 -0.263 -25.030 1.00 84.00 246 VAL A N 1
ATOM 1733 C CA . VAL A 1 246 ? 5.068 -0.931 -26.283 1.00 84.00 246 VAL A CA 1
ATOM 1734 C C . VAL A 1 246 ? 5.584 -0.156 -27.493 1.00 84.00 246 VAL A C 1
ATOM 1736 O O . VAL A 1 246 ? 6.201 -0.750 -28.374 1.00 84.00 246 VAL A O 1
ATOM 1739 N N . VAL A 1 247 ?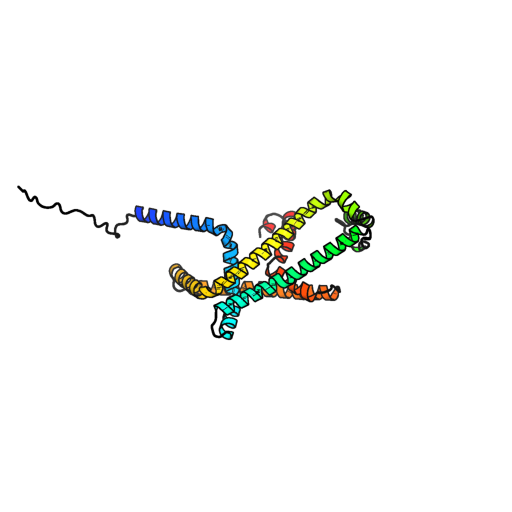 5.384 1.166 -27.523 1.00 82.12 247 VAL A N 1
ATOM 1740 C CA . VAL A 1 247 ? 5.871 2.027 -28.617 1.00 82.12 247 VAL A CA 1
ATOM 1741 C C . VAL A 1 247 ? 7.401 2.021 -28.688 1.00 82.12 247 VAL A C 1
ATOM 1743 O O . VAL A 1 247 ? 7.964 2.012 -29.778 1.00 82.12 247 VAL A O 1
ATOM 1746 N N . ALA A 1 248 ? 8.080 1.959 -27.541 1.00 75.88 248 ALA A N 1
ATOM 1747 C CA . ALA A 1 248 ? 9.536 1.860 -27.455 1.00 75.88 248 ALA A CA 1
ATOM 1748 C C . ALA A 1 248 ? 10.096 0.464 -27.803 1.00 75.88 248 ALA A C 1
ATOM 1750 O O . ALA A 1 248 ? 11.311 0.278 -27.776 1.00 75.88 248 ALA A O 1
ATOM 1751 N N . GLY A 1 249 ? 9.246 -0.526 -28.104 1.00 76.06 249 GLY A N 1
ATOM 1752 C CA . GLY A 1 249 ? 9.676 -1.885 -28.442 1.00 76.06 249 GLY A CA 1
ATOM 1753 C C . GLY A 1 249 ? 10.275 -2.665 -27.266 1.00 76.06 249 GLY A C 1
ATOM 1754 O O . GLY A 1 249 ? 11.041 -3.604 -27.480 1.00 76.06 249 GLY A O 1
ATOM 1755 N N . ILE A 1 250 ? 9.953 -2.289 -26.023 1.00 73.75 250 ILE A N 1
ATOM 1756 C CA . ILE A 1 250 ? 10.494 -2.945 -24.829 1.00 73.75 250 ILE A CA 1
ATOM 1757 C C . ILE A 1 250 ? 9.837 -4.327 -24.667 1.00 73.75 250 ILE A C 1
ATOM 1759 O O . ILE A 1 250 ? 8.606 -4.429 -24.587 1.00 73.75 250 ILE A O 1
ATOM 1763 N N . PRO A 1 251 ? 10.628 -5.412 -24.583 1.00 73.56 251 PRO A N 1
ATOM 1764 C CA . PRO A 1 251 ? 10.084 -6.750 -24.403 1.00 73.56 251 PRO A CA 1
ATOM 1765 C C . PRO A 1 251 ? 9.366 -6.864 -23.050 1.00 73.56 251 PRO A C 1
ATOM 1767 O O . PRO A 1 251 ? 9.800 -6.302 -22.048 1.00 73.56 251 PRO A O 1
ATOM 1770 N N . HIS A 1 252 ? 8.268 -7.624 -23.010 1.00 79.19 252 HIS A N 1
ATOM 1771 C CA . HIS A 1 252 ? 7.438 -7.825 -21.809 1.00 79.19 252 HIS A CA 1
ATOM 1772 C C . HIS A 1 252 ? 6.796 -6.541 -21.239 1.00 79.19 252 HIS A C 1
ATOM 1774 O O . HIS A 1 252 ? 6.467 -6.494 -20.052 1.00 79.19 252 HIS A O 1
ATOM 1780 N N . ALA A 1 253 ? 6.543 -5.526 -22.078 1.00 78.44 253 ALA A N 1
ATOM 1781 C CA . ALA A 1 253 ? 5.904 -4.262 -21.689 1.00 78.44 253 ALA A CA 1
ATOM 1782 C C . ALA A 1 253 ? 4.620 -4.437 -20.855 1.00 78.44 253 ALA A C 1
ATOM 1784 O O . ALA A 1 253 ? 4.404 -3.699 -19.898 1.00 78.44 253 ALA A O 1
ATOM 1785 N N . GLY A 1 254 ? 3.793 -5.445 -21.160 1.00 81.50 254 GLY A N 1
ATOM 1786 C CA . GLY A 1 254 ? 2.589 -5.745 -20.379 1.00 81.50 254 GLY A CA 1
ATOM 1787 C C . GLY A 1 254 ? 2.892 -6.137 -18.930 1.00 81.50 254 GLY A C 1
ATOM 1788 O O . GLY A 1 254 ? 2.249 -5.642 -18.010 1.00 81.50 254 GLY A O 1
ATOM 1789 N N . LEU A 1 255 ? 3.910 -6.968 -18.702 1.00 81.12 255 LEU A N 1
ATOM 1790 C CA . LEU A 1 255 ? 4.289 -7.387 -17.352 1.00 81.12 255 LEU A CA 1
ATOM 1791 C C . LEU A 1 255 ? 4.951 -6.242 -16.571 1.00 81.12 255 LEU A C 1
ATOM 1793 O O . LEU A 1 255 ? 4.682 -6.060 -15.384 1.00 81.12 255 LEU A O 1
ATOM 1797 N N . LEU A 1 256 ? 5.764 -5.431 -17.255 1.00 80.25 256 LEU A N 1
ATOM 1798 C CA . LEU A 1 256 ? 6.353 -4.219 -16.685 1.00 80.25 256 LEU A CA 1
ATOM 1799 C C . LEU A 1 256 ? 5.282 -3.181 -16.331 1.00 80.25 256 LEU A C 1
ATOM 1801 O O . LEU A 1 256 ? 5.389 -2.536 -15.295 1.00 80.25 256 LEU A O 1
ATOM 1805 N N . ALA A 1 257 ? 4.214 -3.057 -17.123 1.00 86.44 257 ALA A N 1
ATOM 1806 C CA . ALA A 1 257 ? 3.084 -2.190 -16.796 1.00 86.44 257 ALA A CA 1
ATOM 1807 C C . ALA A 1 257 ? 2.381 -2.643 -15.506 1.00 86.44 257 ALA A C 1
ATOM 1809 O O . ALA A 1 257 ? 2.033 -1.811 -14.669 1.00 86.44 257 ALA A O 1
ATOM 1810 N N . VAL A 1 258 ? 2.241 -3.957 -15.289 1.00 85.31 258 VAL A N 1
ATOM 1811 C CA . VAL A 1 258 ? 1.729 -4.496 -14.017 1.00 85.31 258 VAL A CA 1
ATOM 1812 C C . VAL A 1 258 ? 2.707 -4.224 -12.869 1.00 85.31 258 VAL A C 1
ATOM 1814 O O . VAL A 1 258 ? 2.275 -3.848 -11.783 1.00 85.31 258 VAL A O 1
ATOM 1817 N N . ALA A 1 259 ? 4.019 -4.333 -13.088 1.00 82.56 259 ALA A N 1
ATOM 1818 C CA . ALA A 1 259 ? 5.002 -3.947 -12.074 1.00 82.56 259 ALA A CA 1
ATOM 1819 C C . ALA A 1 259 ? 4.889 -2.452 -11.712 1.00 82.56 259 ALA A C 1
ATOM 1821 O O . ALA A 1 259 ? 4.889 -2.107 -10.532 1.00 82.56 259 ALA A O 1
ATOM 1822 N N . VAL A 1 260 ? 4.706 -1.570 -12.701 1.00 85.12 260 VAL A N 1
ATOM 1823 C CA . VAL A 1 260 ? 4.461 -0.133 -12.487 1.00 85.12 260 VAL A CA 1
ATOM 1824 C C . VAL A 1 260 ? 3.179 0.090 -11.688 1.00 85.12 260 VAL A C 1
ATOM 1826 O O . VAL A 1 260 ? 3.204 0.854 -10.729 1.00 85.12 260 VAL A O 1
ATOM 1829 N N . LEU A 1 261 ? 2.088 -0.613 -12.016 1.00 87.38 261 LEU A N 1
ATOM 1830 C CA . LEU A 1 261 ? 0.834 -0.555 -11.258 1.00 87.38 261 LEU A CA 1
ATOM 1831 C C . LEU A 1 261 ? 1.070 -0.853 -9.774 1.00 87.38 261 LEU A C 1
ATOM 1833 O O . LEU A 1 261 ? 0.650 -0.087 -8.910 1.00 87.38 261 LEU A O 1
ATOM 1837 N N . VAL A 1 262 ? 1.763 -1.954 -9.483 1.00 80.94 262 VAL A N 1
ATOM 1838 C CA . VAL A 1 262 ? 2.062 -2.387 -8.114 1.00 80.94 262 VAL A CA 1
ATOM 1839 C C . VAL A 1 262 ? 2.929 -1.368 -7.386 1.00 80.94 262 VAL A C 1
ATOM 1841 O O . VAL A 1 262 ? 2.616 -0.999 -6.255 1.00 80.94 262 VAL A O 1
ATOM 1844 N N . LEU A 1 263 ? 3.999 -0.889 -8.019 1.00 80.12 263 LEU A N 1
ATOM 1845 C CA . LEU A 1 263 ? 4.896 0.096 -7.415 1.00 80.12 263 LEU A CA 1
ATOM 1846 C C . LEU A 1 263 ? 4.169 1.422 -7.148 1.00 80.12 263 LEU A C 1
ATOM 1848 O O . LEU A 1 263 ? 4.362 2.034 -6.097 1.00 80.12 263 LEU A O 1
ATOM 1852 N N . SER A 1 264 ? 3.273 1.841 -8.041 1.00 83.88 264 SER A N 1
ATOM 1853 C CA . SER A 1 264 ? 2.413 3.004 -7.815 1.00 83.88 264 SER A CA 1
ATOM 1854 C C . SER A 1 264 ? 1.439 2.797 -6.655 1.00 83.88 264 SER A C 1
ATOM 1856 O O . SER A 1 264 ? 1.259 3.711 -5.852 1.00 83.88 264 SER A O 1
ATOM 1858 N N . LEU A 1 265 ? 0.852 1.602 -6.508 1.00 82.12 265 LEU A N 1
ATOM 1859 C CA . LEU A 1 265 ? 0.000 1.265 -5.358 1.00 82.12 265 LEU A CA 1
ATOM 1860 C C . LEU A 1 265 ? 0.784 1.236 -4.040 1.00 82.12 265 LEU A C 1
ATOM 1862 O O . LEU A 1 265 ? 0.270 1.690 -3.020 1.00 82.12 265 LEU A O 1
ATOM 1866 N N . ALA A 1 266 ? 2.038 0.779 -4.069 1.00 75.12 266 ALA A N 1
ATOM 1867 C CA . ALA A 1 266 ? 2.968 0.846 -2.942 1.00 75.12 266 ALA A CA 1
ATOM 1868 C C . ALA A 1 266 ? 3.498 2.274 -2.673 1.00 75.12 266 ALA A C 1
ATOM 1870 O O . ALA A 1 266 ? 4.373 2.453 -1.831 1.00 75.12 266 ALA A O 1
ATOM 1871 N N . GLN A 1 267 ? 2.986 3.291 -3.384 1.00 73.31 267 GLN A N 1
ATOM 1872 C CA . GLN A 1 267 ? 3.367 4.708 -3.285 1.00 73.31 267 GLN A CA 1
ATOM 1873 C C . GLN A 1 267 ? 4.855 4.998 -3.542 1.00 73.31 267 GLN A C 1
ATOM 1875 O O . GLN A 1 267 ? 5.355 6.085 -3.248 1.00 73.31 267 GLN A O 1
ATOM 1880 N N . VAL A 1 268 ? 5.552 4.059 -4.178 1.00 67.88 268 VAL A N 1
ATOM 1881 C CA . VAL A 1 268 ? 6.979 4.148 -4.491 1.00 67.88 268 VAL A CA 1
ATOM 1882 C C . VAL A 1 268 ? 7.272 5.317 -5.434 1.00 67.88 268 VAL A C 1
ATOM 1884 O O . VAL A 1 268 ? 8.195 6.097 -5.202 1.00 67.88 268 VAL A O 1
ATOM 1887 N N . ALA A 1 269 ? 6.461 5.467 -6.485 1.00 59.38 269 ALA A N 1
ATOM 1888 C CA . ALA A 1 269 ? 6.659 6.495 -7.506 1.00 59.38 269 ALA A CA 1
ATOM 1889 C C . ALA A 1 269 ? 6.533 7.921 -6.941 1.00 59.38 269 ALA A C 1
ATOM 1891 O O . ALA A 1 269 ? 7.276 8.814 -7.346 1.00 59.38 269 ALA A O 1
ATOM 1892 N N . ALA A 1 270 ? 5.639 8.122 -5.967 1.00 63.41 270 ALA A N 1
ATOM 1893 C CA . ALA A 1 270 ? 5.465 9.413 -5.317 1.00 63.41 270 ALA A CA 1
ATOM 1894 C C . ALA A 1 270 ? 6.728 9.821 -4.550 1.00 63.41 270 ALA A C 1
ATOM 1896 O O . ALA A 1 270 ? 7.148 10.963 -4.668 1.00 63.41 270 ALA A O 1
ATOM 1897 N N . LEU A 1 271 ? 7.383 8.897 -3.835 1.00 61.69 271 LEU A N 1
ATOM 1898 C CA . LEU A 1 271 ? 8.605 9.207 -3.084 1.00 61.69 271 LEU A CA 1
ATOM 1899 C C . LEU A 1 271 ? 9.778 9.572 -4.004 1.00 61.69 271 LEU A C 1
ATOM 1901 O O . LEU A 1 271 ? 10.487 10.543 -3.748 1.00 61.69 271 LEU A O 1
ATOM 1905 N N . VAL A 1 272 ? 9.967 8.809 -5.085 1.00 62.84 272 VAL A N 1
ATOM 1906 C CA . VAL A 1 272 ? 11.089 8.997 -6.021 1.00 62.84 272 VAL A CA 1
ATOM 1907 C C . VAL A 1 272 ? 10.998 10.330 -6.762 1.00 62.84 272 VAL A C 1
ATOM 1909 O O . VAL A 1 272 ? 12.029 10.931 -7.041 1.00 62.84 272 VAL A O 1
ATOM 1912 N N . VAL A 1 273 ? 9.787 10.812 -7.060 1.00 62.88 273 VAL A N 1
ATOM 1913 C CA . VAL A 1 273 ? 9.577 12.101 -7.739 1.00 62.88 273 VAL A CA 1
ATOM 1914 C C . VAL A 1 273 ? 9.454 13.256 -6.743 1.00 62.88 273 VAL A C 1
ATOM 1916 O O . VAL A 1 273 ? 10.019 14.323 -6.974 1.00 62.88 273 VAL A O 1
ATOM 1919 N N . ALA A 1 274 ? 8.766 13.061 -5.615 1.00 62.75 274 ALA A N 1
ATOM 1920 C CA . ALA A 1 274 ? 8.560 14.122 -4.634 1.00 62.75 274 ALA A CA 1
ATOM 1921 C C . ALA A 1 274 ? 9.866 14.545 -3.961 1.00 62.75 274 ALA A C 1
ATOM 1923 O O . ALA A 1 274 ? 10.059 15.735 -3.754 1.00 62.75 274 ALA A O 1
ATOM 1924 N N . VAL A 1 275 ? 10.784 13.621 -3.654 1.00 64.50 275 VAL A N 1
ATOM 1925 C CA . VAL A 1 275 ? 12.036 13.975 -2.965 1.00 64.50 275 VAL A CA 1
ATOM 1926 C C . VAL A 1 275 ? 12.905 14.932 -3.804 1.00 64.50 275 VAL A C 1
ATOM 1928 O O . VAL A 1 275 ? 13.237 15.999 -3.289 1.00 64.50 275 VAL A O 1
ATOM 1931 N N . PRO A 1 276 ? 13.225 14.658 -5.086 1.00 62.62 276 PRO A N 1
ATOM 1932 C CA . PRO A 1 276 ? 13.957 15.605 -5.928 1.00 62.62 276 PRO A CA 1
ATOM 1933 C C . PRO A 1 276 ? 13.224 16.929 -6.136 1.00 62.62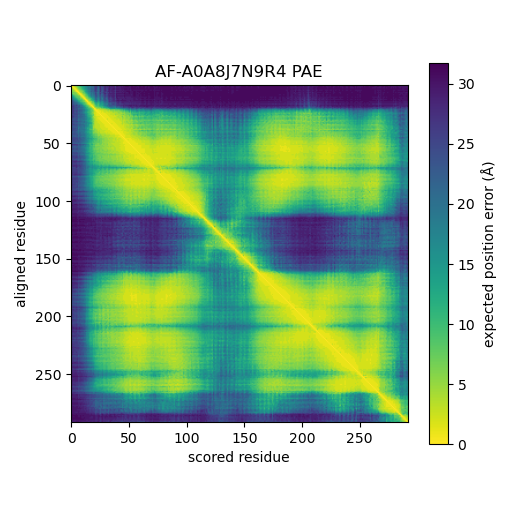 276 PRO A C 1
ATOM 1935 O O . PRO A 1 276 ? 13.864 17.975 -6.145 1.00 62.62 276 PRO A O 1
ATOM 1938 N N . VAL A 1 277 ? 11.895 16.903 -6.280 1.00 64.94 277 VAL A N 1
ATOM 1939 C CA . VAL A 1 277 ? 11.089 18.120 -6.463 1.00 64.94 277 VAL A CA 1
ATOM 1940 C C . VAL A 1 277 ? 11.092 18.974 -5.196 1.00 64.94 277 VAL A C 1
ATOM 1942 O O . VAL A 1 277 ? 11.330 20.171 -5.285 1.00 64.94 277 VAL A O 1
ATOM 1945 N N . VAL A 1 278 ? 10.911 18.377 -4.017 1.00 62.75 278 VAL A N 1
ATOM 1946 C CA . VAL A 1 278 ? 10.982 19.078 -2.725 1.00 62.75 278 VAL A CA 1
ATOM 1947 C C . VAL A 1 278 ? 12.375 19.660 -2.509 1.00 62.75 278 VAL A C 1
ATOM 1949 O O . VAL A 1 278 ? 12.481 20.813 -2.108 1.00 62.75 278 VAL A O 1
ATOM 1952 N N . VAL A 1 279 ? 13.436 18.911 -2.828 1.00 67.81 279 VAL A N 1
ATOM 1953 C CA . VAL A 1 279 ? 14.821 19.408 -2.769 1.00 67.81 279 VAL A CA 1
ATOM 1954 C C . VAL A 1 279 ? 15.026 20.571 -3.740 1.00 67.81 279 VAL A C 1
ATOM 1956 O O . VAL A 1 279 ? 15.583 21.593 -3.353 1.00 67.81 279 VAL A O 1
ATOM 1959 N N . TRP A 1 280 ? 14.545 20.461 -4.980 1.00 67.81 280 TRP A N 1
ATOM 1960 C CA . TRP A 1 280 ? 14.641 21.534 -5.969 1.00 67.81 280 TRP A CA 1
ATOM 1961 C C . TRP A 1 280 ? 13.888 22.789 -5.518 1.00 67.81 280 TRP A C 1
ATOM 1963 O O . TRP A 1 280 ? 14.445 23.882 -5.588 1.00 67.81 280 TRP A O 1
ATOM 1973 N N . VAL A 1 281 ? 12.669 22.648 -4.986 1.00 69.69 281 VAL A N 1
ATOM 1974 C CA . VAL A 1 281 ? 11.880 23.760 -4.428 1.00 69.69 281 VAL A CA 1
ATOM 1975 C C . VAL A 1 281 ? 12.590 24.384 -3.225 1.00 69.69 281 VAL A C 1
ATOM 1977 O O . VAL A 1 281 ? 12.699 25.603 -3.166 1.00 69.69 281 VAL A O 1
ATOM 1980 N N . TRP A 1 282 ? 13.155 23.583 -2.318 1.00 62.59 282 TRP A N 1
ATOM 1981 C CA . TRP A 1 282 ? 13.939 24.068 -1.172 1.00 62.59 282 TRP A CA 1
ATOM 1982 C C . TRP A 1 282 ? 15.184 24.861 -1.577 1.00 62.59 282 TRP A C 1
ATOM 1984 O O . TRP A 1 282 ? 15.575 25.798 -0.886 1.00 62.59 282 TRP A O 1
ATOM 1994 N N . VAL A 1 283 ? 15.823 24.473 -2.680 1.00 71.81 283 VAL A N 1
ATOM 1995 C CA . VAL A 1 283 ? 17.031 25.132 -3.193 1.00 71.81 283 VAL A CA 1
ATOM 1996 C C . VAL A 1 283 ? 16.693 26.400 -3.983 1.00 71.81 283 VAL A C 1
ATOM 1998 O O . VAL A 1 283 ? 17.506 27.319 -4.035 1.00 71.81 283 VAL A O 1
ATOM 2001 N N . THR A 1 284 ? 15.514 26.469 -4.605 1.00 67.94 284 THR A N 1
ATOM 2002 C CA . THR A 1 284 ? 15.157 27.549 -5.543 1.00 67.94 284 THR A CA 1
ATOM 2003 C C . THR A 1 284 ? 14.158 28.568 -4.994 1.00 67.94 284 THR A C 1
ATOM 2005 O O . THR A 1 284 ? 14.079 29.666 -5.541 1.00 67.94 284 THR A O 1
ATOM 2008 N N . HIS A 1 285 ? 13.410 28.250 -3.933 1.00 56.97 285 HIS A N 1
ATOM 2009 C CA . HIS A 1 285 ? 12.354 29.106 -3.381 1.00 56.97 285 HIS A CA 1
ATOM 2010 C C . HIS A 1 285 ? 12.563 29.396 -1.885 1.00 56.97 285 HIS A C 1
ATOM 2012 O O . HIS A 1 285 ? 13.165 28.613 -1.152 1.00 56.97 285 HIS A O 1
ATOM 2018 N N . SER A 1 286 ? 12.060 30.543 -1.413 1.00 56.38 286 SER A N 1
ATOM 2019 C CA . SER A 1 286 ? 12.123 30.930 0.002 1.00 56.38 286 SER A CA 1
ATOM 2020 C C . SER A 1 286 ? 11.312 29.969 0.883 1.00 56.38 286 SER A C 1
ATOM 2022 O O . SER A 1 286 ? 10.266 29.457 0.484 1.00 56.38 286 SER A O 1
ATOM 2024 N N . THR A 1 287 ? 11.793 29.732 2.108 1.00 54.47 287 THR A N 1
ATOM 2025 C CA . THR A 1 287 ? 11.340 28.676 3.041 1.00 54.47 287 THR A CA 1
ATOM 2026 C C . THR A 1 287 ? 9.836 28.652 3.343 1.00 54.47 287 THR A C 1
ATOM 2028 O O . THR A 1 287 ? 9.316 27.611 3.734 1.00 54.47 287 THR A O 1
ATOM 2031 N N . LEU A 1 288 ? 9.116 29.756 3.117 1.00 49.66 288 LEU A N 1
ATOM 2032 C CA . LEU A 1 288 ? 7.657 29.835 3.252 1.00 49.66 288 LEU A CA 1
ATOM 2033 C C . LEU A 1 288 ? 6.888 29.081 2.153 1.00 49.66 288 LEU A C 1
ATOM 2035 O O . LEU A 1 288 ? 5.792 28.603 2.423 1.00 49.66 288 LEU A O 1
ATOM 2039 N N . PHE A 1 289 ? 7.447 28.937 0.947 1.00 47.97 289 PHE A N 1
ATOM 2040 C CA . PHE A 1 289 ? 6.825 28.177 -0.148 1.00 47.97 289 PHE A CA 1
ATOM 2041 C C . PHE A 1 289 ? 7.177 26.682 -0.099 1.00 47.97 289 PHE A C 1
ATOM 2043 O O . PHE A 1 289 ? 6.475 25.859 -0.665 1.00 47.97 289 PHE A O 1
ATOM 2050 N N . ALA A 1 290 ? 8.258 26.325 0.598 1.00 41.59 290 ALA A N 1
ATOM 2051 C CA . ALA A 1 290 ? 8.717 24.945 0.742 1.00 41.59 290 ALA A CA 1
ATOM 2052 C C . ALA A 1 290 ? 8.083 24.196 1.936 1.00 41.59 290 ALA A C 1
ATOM 2054 O O . ALA A 1 290 ? 8.309 22.998 2.104 1.00 41.59 290 ALA A O 1
ATOM 2055 N N . ALA A 1 291 ? 7.338 24.911 2.786 1.00 42.25 291 ALA A N 1
ATOM 2056 C CA . ALA A 1 291 ? 6.661 24.384 3.972 1.00 42.25 291 ALA A CA 1
ATOM 2057 C C . ALA A 1 291 ? 5.150 24.133 3.771 1.00 42.25 291 ALA A C 1
ATOM 2059 O O . ALA A 1 291 ? 4.510 23.592 4.674 1.00 42.25 291 ALA A O 1
ATOM 2060 N N . VAL A 1 292 ? 4.594 24.534 2.622 1.00 38.62 292 VAL A N 1
ATOM 2061 C CA . VAL A 1 292 ? 3.187 24.353 2.215 1.00 38.62 292 VAL A CA 1
ATOM 2062 C C . VAL A 1 292 ? 3.122 23.311 1.108 1.00 38.62 292 VAL A C 1
ATOM 2064 O O . VAL A 1 292 ? 2.217 22.451 1.179 1.00 38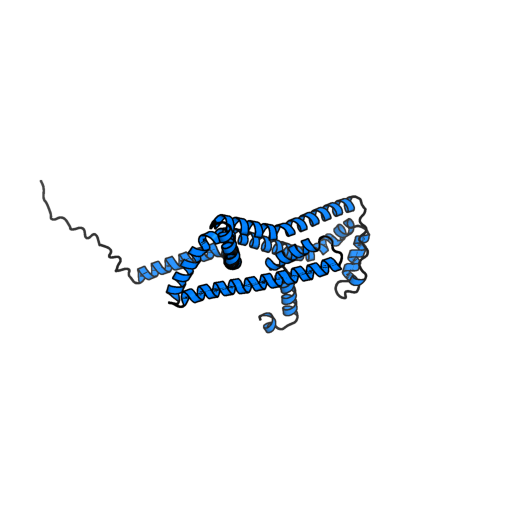.62 292 VAL A O 1
#